Protein AF-A0A6C0HV35-F1 (afdb_monomer_lite)

Secondary structure (DSSP, 8-state):
----PPP---------------------------------HHHHHHHHHHHHHHHHHHHHHHHHHHHHHHHHHHHHHHHHHHHHHHHHHHHHHHHHHHHHHHHTTS----TTTTTSTTT-EEPPPHHHHHHHT--TT--EEHHHHHHHHHHHHHHTT-EEEEEETTEEEEEEE--HHHHHHTT--TT-EEEGGGHHHHHHHHHHHHHHH-

Radius of gyration: 45.24 Å; chains: 1; bounding box: 85×58×118 Å

pLDDT: mean 77.98, std 20.84, range [28.44, 97.81]

Sequence (210 aa):
MPKKQETEHISEDEIETVDVETSSEDDTNDNQDKKQKKHTAHDLYTELSQRFTQINEADTIFLEKEKEFDREQKEYKAVHKKNMRDIENLMKRFEKAFNHEVSKKKPRKTENAGKGGFNKQTDVPEVLRKYIGINADEKKSRPEVTKLLNAKFNEAGLMKTKTDNDKEIKVIILDKKTAKNLNRKEGDEIRNKDIQTFIAQFYRENTIKA

Foldseek 3Di:
DYDDDDDDDDDDDDDDDDDDDDDDDDDDDDDDDDDPDPDDPVNVVVVVVVVVVVVVVVVVVVVVVVVVVVVVVVVVVVVVVVVVVVVVVVVVVVVVVVCVVVVVVDDPPVVCVQVDDQNNFDQQFPLLCVQLVHDRPDTGGLVVSLVSVVVSLVVVVQWDWDDDPNDTWIKGFDDPVRCVSNVHDHRDIHTNVCSSVVRVVSVVVRVVVD

Organism: NCBI:txid1070528

Structure (mmCIF, N/CA/C/O backbone):
data_AF-A0A6C0HV35-F1
#
_entry.id   AF-A0A6C0HV35-F1
#
loop_
_atom_site.group_PDB
_atom_site.id
_atom_site.type_symbol
_atom_site.label_atom_id
_atom_site.label_alt_id
_atom_site.label_comp_id
_atom_site.label_asym_id
_atom_site.label_entity_id
_atom_site.label_seq_id
_atom_site.pdbx_PDB_ins_code
_atom_site.Cartn_x
_atom_site.Cartn_y
_atom_site.Cartn_z
_atom_site.occupancy
_atom_site.B_iso_or_equiv
_atom_site.auth_seq_id
_atom_site.auth_comp_id
_atom_site.auth_asym_id
_atom_site.auth_atom_id
_atom_site.pdbx_PDB_model_num
ATOM 1 N N . MET A 1 1 ? 7.208 -33.190 -30.773 1.00 28.44 1 MET A N 1
ATOM 2 C CA . MET A 1 1 ? 6.922 -33.442 -32.207 1.00 28.44 1 MET A CA 1
ATOM 3 C C . MET A 1 1 ? 5.486 -33.002 -32.494 1.00 28.44 1 MET A C 1
ATOM 5 O O . MET A 1 1 ? 4.674 -33.164 -31.598 1.00 28.44 1 MET A O 1
ATOM 9 N N . PRO A 1 2 ? 5.165 -32.416 -33.659 1.00 36.41 2 PRO A N 1
ATOM 10 C CA . PRO A 1 2 ? 5.470 -31.021 -33.999 1.00 36.41 2 PRO A CA 1
ATOM 11 C C . PRO A 1 2 ? 4.260 -30.220 -34.554 1.00 36.41 2 PRO A C 1
ATOM 13 O O . PRO A 1 2 ? 3.274 -30.795 -34.987 1.00 36.41 2 PRO A O 1
ATOM 16 N N . LYS A 1 3 ? 4.443 -28.888 -34.603 1.00 34.66 3 LYS A N 1
ATOM 17 C CA . LYS A 1 3 ? 3.946 -27.889 -35.581 1.00 34.66 3 LYS A CA 1
ATOM 18 C C . LYS A 1 3 ? 2.448 -27.837 -35.941 1.00 34.66 3 LYS A C 1
ATOM 20 O O . LYS A 1 3 ? 1.957 -28.678 -36.683 1.00 34.66 3 LYS A O 1
ATOM 25 N N . LYS A 1 4 ? 1.840 -26.675 -35.671 1.00 35.69 4 LYS A N 1
ATOM 26 C CA . LYS A 1 4 ? 1.345 -25.743 -36.709 1.00 35.69 4 LYS A CA 1
ATOM 27 C C . LYS A 1 4 ? 1.002 -24.394 -36.065 1.00 35.69 4 LYS A C 1
ATOM 29 O O . LYS A 1 4 ? 0.089 -24.314 -35.256 1.00 35.69 4 LYS A O 1
ATOM 34 N N . GLN A 1 5 ? 1.792 -23.373 -36.389 1.00 38.81 5 GLN A N 1
ATOM 35 C CA . GLN A 1 5 ? 1.398 -21.973 -36.260 1.00 38.81 5 GLN A CA 1
ATOM 36 C C . GLN A 1 5 ? 0.723 -21.584 -37.573 1.00 38.81 5 GLN A C 1
ATOM 38 O O . GLN A 1 5 ? 1.240 -21.900 -38.647 1.00 38.81 5 GLN A O 1
ATOM 43 N N . GLU A 1 6 ? -0.446 -20.967 -37.450 1.00 37.38 6 GLU A N 1
ATOM 44 C CA . GLU A 1 6 ? -1.186 -20.336 -38.533 1.00 37.38 6 GLU A CA 1
ATOM 45 C C . GLU A 1 6 ? -0.413 -19.123 -39.049 1.00 37.38 6 GLU A C 1
ATOM 47 O O . GLU A 1 6 ? -0.037 -18.219 -38.306 1.00 37.38 6 GLU A O 1
ATOM 52 N N . THR A 1 7 ? -0.156 -19.159 -40.347 1.00 35.53 7 THR A N 1
ATOM 53 C CA . THR A 1 7 ? 0.136 -18.018 -41.204 1.00 35.53 7 THR A CA 1
ATOM 54 C C . THR A 1 7 ? -1.175 -17.335 -41.571 1.00 35.53 7 THR A C 1
ATOM 56 O O . THR A 1 7 ? -2.015 -17.974 -42.202 1.00 35.53 7 THR A O 1
ATOM 59 N N . GLU A 1 8 ? -1.304 -16.043 -41.282 1.00 37.91 8 GLU A N 1
ATOM 60 C CA . GLU A 1 8 ? -2.199 -15.163 -42.031 1.00 37.91 8 GLU A CA 1
ATOM 61 C C . GLU A 1 8 ? -1.415 -13.971 -42.583 1.00 37.91 8 GLU A C 1
ATOM 63 O O . GLU A 1 8 ? -0.618 -13.332 -41.895 1.00 37.91 8 GLU A O 1
ATOM 68 N N . HIS A 1 9 ? -1.629 -13.768 -43.882 1.00 32.06 9 HIS A N 1
ATOM 69 C CA . HIS A 1 9 ? -1.186 -12.661 -44.711 1.00 32.06 9 HIS A CA 1
ATOM 70 C C . HIS A 1 9 ? -1.638 -11.316 -44.153 1.00 32.06 9 HIS A C 1
ATOM 72 O O . HIS A 1 9 ? -2.819 -11.146 -43.861 1.00 32.06 9 HIS A O 1
ATOM 78 N N . ILE A 1 10 ? -0.746 -10.326 -44.186 1.00 35.44 10 ILE A N 1
ATOM 79 C CA . ILE A 1 10 ? -1.148 -8.939 -44.416 1.00 35.44 10 ILE A CA 1
ATOM 80 C C . ILE A 1 10 ? -0.277 -8.390 -45.544 1.00 35.44 10 ILE A C 1
ATOM 82 O O . ILE A 1 10 ? 0.937 -8.584 -45.572 1.00 35.44 10 ILE A O 1
ATOM 86 N N . SER A 1 11 ? -0.998 -7.823 -46.498 1.00 34.16 11 SER A N 1
ATOM 87 C CA . SER A 1 11 ? -0.646 -7.349 -47.824 1.00 34.16 11 SER A CA 1
ATOM 88 C C . SER A 1 11 ? 0.314 -6.166 -47.829 1.00 34.16 11 SER A C 1
ATOM 90 O O . SER A 1 11 ? 0.269 -5.292 -46.965 1.00 34.16 11 SER A O 1
ATOM 92 N N . GLU A 1 12 ? 1.142 -6.166 -48.868 1.00 43.34 12 GLU A N 1
ATOM 93 C CA . GLU A 1 12 ? 1.839 -5.016 -49.428 1.00 43.34 12 GLU A CA 1
ATOM 94 C C . GLU A 1 12 ? 0.804 -3.980 -49.887 1.00 43.34 12 GLU A C 1
ATOM 96 O O . GLU A 1 12 ? -0.123 -4.349 -50.600 1.00 43.34 12 GLU A O 1
ATOM 101 N N . ASP A 1 13 ? 0.954 -2.722 -49.470 1.00 33.97 13 ASP A N 1
ATOM 102 C CA . ASP A 1 13 ? 0.606 -1.565 -50.296 1.00 33.97 13 ASP A CA 1
ATOM 103 C C . ASP A 1 13 ? 1.311 -0.296 -49.783 1.00 33.97 13 ASP A C 1
ATOM 105 O O . ASP A 1 13 ? 1.301 0.021 -48.594 1.00 33.97 13 ASP A O 1
ATOM 109 N N . GLU A 1 14 ? 1.946 0.367 -50.751 1.00 37.28 14 GLU A N 1
ATOM 110 C CA . GLU A 1 14 ? 2.204 1.803 -50.894 1.00 37.28 14 GLU A CA 1
ATOM 111 C C . GLU A 1 14 ? 2.873 2.582 -49.747 1.00 37.28 14 GLU A C 1
ATOM 113 O O . GLU A 1 14 ? 2.247 3.013 -48.782 1.00 37.28 14 GLU A O 1
ATOM 118 N N . ILE A 1 15 ? 4.152 2.929 -49.954 1.00 35.91 15 ILE A N 1
ATOM 119 C CA . ILE A 1 15 ? 4.708 4.178 -49.419 1.00 35.91 15 ILE A CA 1
ATOM 120 C C . ILE A 1 15 ? 5.151 5.051 -50.594 1.00 35.91 15 ILE A C 1
ATOM 122 O O . ILE A 1 15 ? 6.169 4.804 -51.241 1.00 35.91 15 ILE A O 1
ATOM 126 N N . GLU A 1 16 ? 4.314 6.060 -50.833 1.00 33.25 16 GLU A N 1
ATOM 127 C CA . GLU A 1 16 ? 4.558 7.341 -51.495 1.00 33.25 16 GLU A CA 1
ATOM 128 C C . GLU A 1 16 ? 6.022 7.808 -51.407 1.00 33.25 16 GLU A C 1
ATOM 130 O O . GLU A 1 16 ? 6.549 8.105 -50.331 1.00 33.25 16 GLU A O 1
ATOM 135 N N . THR A 1 17 ? 6.676 7.937 -52.560 1.00 33.72 17 THR A N 1
ATOM 136 C CA . THR A 1 17 ? 7.926 8.687 -52.691 1.00 33.72 17 THR A CA 1
ATOM 137 C C . THR A 1 17 ? 7.600 10.176 -52.700 1.00 33.72 17 THR A C 1
ATOM 139 O O . THR A 1 17 ? 7.057 10.686 -53.679 1.00 33.72 17 THR A O 1
ATOM 142 N N . VAL A 1 18 ? 7.918 10.868 -51.606 1.00 36.78 18 VAL A N 1
ATOM 143 C CA . VAL A 1 18 ? 7.801 12.326 -51.508 1.00 36.78 18 VAL A CA 1
ATOM 144 C C . VAL A 1 18 ? 9.029 12.970 -52.149 1.00 36.78 18 VAL A C 1
ATOM 146 O O . VAL A 1 18 ? 10.159 12.749 -51.711 1.00 36.78 18 VAL A O 1
ATOM 149 N N . ASP A 1 19 ? 8.766 13.759 -53.189 1.00 36.81 19 ASP A N 1
ATOM 150 C CA . ASP A 1 19 ? 9.683 14.675 -53.863 1.00 36.81 19 ASP A CA 1
ATOM 151 C C . ASP A 1 19 ? 10.366 15.619 -52.862 1.00 36.81 19 ASP A C 1
ATOM 153 O O . ASP A 1 19 ? 9.707 16.352 -52.121 1.00 36.81 19 ASP A O 1
ATOM 157 N N . VAL A 1 20 ? 11.698 15.648 -52.880 1.00 39.41 20 VAL A N 1
ATOM 158 C CA . VAL A 1 20 ? 12.470 16.793 -52.390 1.00 39.41 20 VAL A CA 1
ATOM 159 C C . VAL A 1 20 ? 13.368 17.235 -53.530 1.00 39.41 20 VAL A C 1
ATOM 161 O O . VAL A 1 20 ? 14.477 16.735 -53.723 1.00 39.41 20 VAL A O 1
ATOM 164 N N . GLU A 1 21 ? 12.843 18.192 -54.288 1.00 37.88 21 GLU A N 1
ATOM 165 C CA . GLU A 1 21 ? 13.595 19.037 -55.200 1.00 37.88 21 GLU A CA 1
ATOM 166 C C . GLU A 1 21 ? 14.810 19.621 -54.464 1.00 37.88 21 GLU A C 1
ATOM 168 O O . GLU A 1 21 ? 14.685 20.343 -53.474 1.00 37.88 21 GLU A O 1
ATOM 173 N N . THR A 1 22 ? 16.013 19.332 -54.953 1.00 33.28 22 THR A N 1
ATOM 174 C CA . THR A 1 22 ? 17.164 20.204 -54.715 1.00 33.28 22 THR A CA 1
ATOM 175 C C . THR A 1 22 ? 17.725 20.588 -56.069 1.00 33.28 22 THR A C 1
ATOM 177 O O . THR A 1 22 ? 18.323 19.784 -56.778 1.00 33.28 22 THR A O 1
ATOM 180 N N . SER A 1 23 ? 17.420 21.838 -56.404 1.00 32.66 23 SER A N 1
ATOM 181 C CA . SER A 1 23 ? 17.727 22.572 -57.621 1.00 32.66 23 SER A CA 1
ATOM 182 C C . SER A 1 23 ? 19.140 22.307 -58.144 1.00 32.66 23 SER A C 1
ATOM 184 O O . SER A 1 23 ? 20.133 22.643 -57.499 1.00 32.66 23 SER A O 1
ATOM 186 N N . SER A 1 24 ? 19.208 21.728 -59.338 1.00 40.62 24 SER A N 1
ATOM 187 C CA . SER A 1 24 ? 20.410 21.600 -60.150 1.00 40.62 24 SER A CA 1
ATOM 188 C C . SER A 1 24 ? 20.506 22.776 -61.120 1.00 40.62 24 SER A C 1
ATOM 190 O O . SER A 1 24 ? 19.817 22.777 -62.135 1.00 40.62 24 SER A O 1
ATOM 192 N N . GLU A 1 25 ? 21.385 23.730 -60.834 1.00 38.28 25 GLU A N 1
ATOM 193 C CA . GLU A 1 25 ? 21.985 24.613 -61.838 1.00 38.28 25 GLU A CA 1
ATOM 194 C C . GLU A 1 25 ? 23.434 24.882 -61.412 1.00 38.28 25 GLU A C 1
ATOM 196 O O . GLU A 1 25 ? 23.676 25.641 -60.480 1.00 38.28 25 GLU A O 1
ATOM 201 N N . ASP A 1 26 ? 24.394 24.207 -62.048 1.00 30.52 26 ASP A N 1
ATOM 202 C CA . ASP A 1 26 ? 25.395 24.939 -62.827 1.00 30.52 26 ASP A CA 1
ATOM 203 C C . ASP A 1 26 ? 26.048 23.999 -63.851 1.00 30.52 26 ASP A C 1
ATOM 205 O O . ASP A 1 26 ? 26.719 23.014 -63.521 1.00 30.52 26 ASP A O 1
ATOM 209 N N . ASP A 1 27 ? 25.787 24.308 -65.115 1.00 41.22 27 ASP A N 1
ATOM 210 C CA . ASP A 1 27 ? 26.404 23.722 -66.291 1.00 41.22 27 ASP A CA 1
ATOM 211 C C . ASP A 1 27 ? 27.862 24.182 -66.373 1.00 41.22 27 ASP A C 1
ATOM 213 O O . ASP A 1 27 ? 28.142 25.351 -66.614 1.00 41.22 27 ASP A O 1
ATOM 217 N N . THR A 1 28 ? 28.813 23.252 -66.321 1.00 34.72 28 THR A N 1
ATOM 218 C CA . THR A 1 28 ? 30.014 23.371 -67.161 1.00 34.72 28 THR A CA 1
ATOM 219 C C . THR A 1 28 ? 30.400 22.011 -67.723 1.00 34.72 28 THR A C 1
ATOM 221 O O . THR A 1 28 ? 31.125 21.207 -67.144 1.00 34.72 28 THR A O 1
ATOM 224 N N . ASN A 1 29 ? 29.859 21.791 -68.914 1.00 41.59 29 ASN A N 1
ATOM 225 C CA . ASN A 1 29 ? 30.367 20.953 -69.984 1.00 41.59 29 ASN A CA 1
ATOM 226 C C . ASN A 1 29 ? 31.906 21.016 -70.090 1.00 41.59 29 ASN A C 1
ATOM 228 O O . ASN A 1 29 ? 32.453 22.059 -70.446 1.00 41.59 29 ASN A O 1
ATOM 232 N N . ASP A 1 30 ? 32.590 19.893 -69.864 1.00 33.69 30 ASP A N 1
ATOM 233 C CA . ASP A 1 30 ? 33.867 19.642 -70.531 1.00 33.69 30 ASP A CA 1
ATOM 234 C C . ASP A 1 30 ? 33.954 18.176 -70.968 1.00 33.69 30 ASP A C 1
ATOM 236 O O . ASP A 1 30 ? 34.118 17.231 -70.188 1.00 33.69 30 ASP A O 1
ATOM 240 N N . ASN A 1 31 ? 33.754 18.007 -72.267 1.00 45.25 31 ASN A N 1
ATOM 241 C CA . ASN A 1 31 ? 33.801 16.761 -72.998 1.00 45.25 31 ASN A CA 1
ATOM 242 C C . ASN A 1 31 ? 35.264 16.298 -73.104 1.00 45.25 31 ASN A C 1
ATOM 244 O O . ASN A 1 31 ? 36.046 16.858 -73.871 1.00 45.25 31 ASN A O 1
ATOM 248 N N . GLN A 1 32 ? 35.643 15.258 -72.357 1.00 39.69 32 GLN A N 1
ATOM 249 C CA . GLN A 1 32 ? 36.883 14.524 -72.608 1.00 39.69 32 GLN A CA 1
ATOM 250 C C . GLN A 1 32 ? 36.621 13.024 -72.715 1.00 39.69 32 GLN A C 1
ATOM 252 O O . GLN A 1 32 ? 36.382 12.338 -71.720 1.00 39.69 32 GLN A O 1
ATOM 257 N N . ASP A 1 33 ? 36.772 12.519 -73.940 1.00 50.47 33 ASP A N 1
ATOM 258 C CA . ASP A 1 33 ? 37.066 11.125 -74.268 1.00 50.47 33 ASP A CA 1
ATOM 259 C C . ASP A 1 33 ? 38.193 10.576 -73.370 1.00 50.47 33 ASP A C 1
ATOM 261 O O . ASP A 1 33 ? 39.389 10.722 -73.648 1.00 50.47 33 ASP A O 1
ATOM 265 N N . LYS A 1 34 ? 37.838 9.904 -72.270 1.00 52.09 34 LYS A N 1
ATOM 266 C CA . LYS A 1 34 ? 38.802 9.179 -71.435 1.00 52.09 34 LYS A CA 1
ATOM 267 C C . LYS A 1 34 ? 38.929 7.744 -71.933 1.00 52.09 34 LYS A C 1
ATOM 269 O O . LYS A 1 34 ? 38.204 6.848 -71.506 1.00 52.09 34 LYS A O 1
ATOM 274 N N . LYS A 1 35 ? 39.933 7.503 -72.786 1.00 53.06 35 LYS A N 1
ATOM 275 C CA . LYS A 1 35 ? 40.551 6.173 -72.930 1.00 53.06 35 LYS A CA 1
ATOM 276 C C . LYS A 1 35 ? 40.835 5.624 -71.528 1.00 53.06 35 LYS A C 1
ATOM 278 O O . LYS A 1 35 ? 41.625 6.217 -70.793 1.00 53.06 35 LYS A O 1
ATOM 283 N N . GLN A 1 36 ? 40.207 4.505 -71.166 1.00 61.44 36 GLN A N 1
ATOM 284 C CA . GLN A 1 36 ? 40.470 3.808 -69.907 1.00 61.44 36 GLN A CA 1
ATOM 285 C C . GLN A 1 36 ? 41.975 3.522 -69.799 1.00 61.44 36 GLN A C 1
ATOM 287 O O . GLN A 1 36 ? 42.532 2.737 -70.573 1.00 61.44 36 GLN A O 1
ATOM 292 N N . LYS A 1 37 ? 42.659 4.195 -68.865 1.00 65.06 37 LYS A N 1
ATOM 293 C CA . LYS A 1 37 ? 44.038 3.856 -68.509 1.00 65.06 37 LYS A CA 1
ATOM 294 C C . LYS A 1 37 ? 44.017 2.428 -67.968 1.00 65.06 37 LYS A C 1
ATOM 296 O O . LYS A 1 37 ? 43.263 2.131 -67.047 1.00 65.06 37 LYS A O 1
ATOM 301 N N . LYS A 1 38 ? 44.827 1.536 -68.546 1.00 67.38 38 LYS A N 1
ATOM 302 C CA . LYS A 1 38 ? 45.045 0.204 -67.971 1.00 67.38 38 LYS A CA 1
ATOM 303 C C . LYS A 1 38 ? 45.715 0.406 -66.614 1.00 67.38 38 LYS A C 1
ATOM 305 O O . LYS A 1 38 ? 46.883 0.778 -66.574 1.00 67.38 38 LYS A O 1
ATOM 310 N N . HIS A 1 39 ? 44.961 0.226 -65.535 1.00 71.38 39 HIS A N 1
ATOM 311 C CA . HIS A 1 39 ? 45.510 0.269 -64.187 1.00 71.38 39 HIS A CA 1
ATOM 312 C C . HIS A 1 39 ? 46.510 -0.867 -64.007 1.00 71.38 39 HIS A C 1
ATOM 314 O O . HIS A 1 39 ? 46.288 -1.996 -64.456 1.00 71.38 39 HIS A O 1
ATOM 320 N N . THR A 1 40 ? 47.622 -0.561 -63.352 1.00 87.62 40 THR A N 1
ATOM 321 C CA . THR A 1 40 ? 48.598 -1.574 -62.966 1.00 87.62 40 THR A CA 1
ATOM 322 C C . THR A 1 40 ? 48.026 -2.373 -61.796 1.00 87.62 40 THR A C 1
ATOM 324 O O . THR A 1 40 ? 47.248 -1.848 -61.001 1.00 87.62 40 THR A O 1
ATOM 327 N N . ALA A 1 41 ? 48.434 -3.634 -61.630 1.00 86.50 41 ALA A N 1
ATOM 328 C CA . ALA A 1 41 ? 47.980 -4.459 -60.503 1.00 86.50 41 ALA A CA 1
ATOM 329 C C . ALA A 1 41 ? 48.234 -3.793 -59.131 1.00 86.50 41 ALA A C 1
ATOM 331 O O . ALA A 1 41 ? 47.447 -3.958 -58.204 1.00 86.50 41 ALA A O 1
ATOM 332 N N . HIS A 1 42 ? 49.303 -2.998 -59.020 1.00 89.94 42 HIS A N 1
ATOM 333 C CA . HIS A 1 42 ? 49.632 -2.235 -57.816 1.00 89.94 42 HIS A CA 1
ATOM 334 C C . HIS A 1 42 ? 48.641 -1.094 -57.522 1.00 89.94 42 HIS A C 1
ATOM 336 O O . HIS A 1 42 ? 48.291 -0.876 -56.362 1.00 89.94 42 HIS A O 1
ATOM 342 N N . ASP A 1 43 ? 48.147 -0.410 -58.559 1.00 89.44 43 ASP A N 1
ATOM 343 C CA . ASP A 1 43 ? 47.167 0.674 -58.416 1.00 89.44 43 ASP A CA 1
ATOM 344 C C . ASP A 1 43 ? 45.836 0.110 -57.905 1.00 89.44 43 ASP A C 1
ATOM 346 O O . ASP A 1 43 ? 45.271 0.619 -56.940 1.00 89.44 43 ASP A O 1
ATOM 350 N N . LEU A 1 44 ? 45.397 -1.015 -58.487 1.00 90.12 44 LEU A N 1
ATOM 351 C CA . LEU A 1 44 ? 44.186 -1.724 -58.062 1.00 90.12 44 LEU A CA 1
ATOM 352 C C . LEU A 1 44 ? 44.303 -2.257 -56.630 1.00 90.12 44 LEU A C 1
ATOM 354 O O . LEU A 1 44 ? 43.346 -2.174 -55.866 1.00 90.12 44 LEU A O 1
ATOM 358 N N . TYR A 1 45 ? 45.469 -2.784 -56.243 1.00 93.12 45 TYR A N 1
ATOM 359 C CA . TYR A 1 45 ? 45.706 -3.240 -54.871 1.00 93.12 45 TYR A CA 1
ATOM 360 C C . TYR A 1 45 ? 45.661 -2.086 -53.862 1.00 93.12 45 TYR A C 1
ATOM 362 O O . TYR A 1 45 ? 45.094 -2.231 -52.780 1.00 93.12 45 TYR A O 1
ATOM 370 N N . THR A 1 46 ? 46.230 -0.933 -54.215 1.00 93.00 46 THR A N 1
ATOM 371 C CA . THR A 1 46 ? 46.223 0.256 -53.352 1.00 93.00 46 THR A CA 1
ATOM 372 C C . THR A 1 46 ? 44.807 0.788 -53.165 1.00 93.00 46 THR A C 1
ATOM 374 O O . THR A 1 46 ? 44.401 1.047 -52.033 1.00 93.00 46 THR A O 1
ATOM 377 N N . GLU A 1 47 ? 44.031 0.882 -54.247 1.00 93.50 47 GLU A N 1
ATOM 378 C CA . GLU A 1 47 ? 42.625 1.280 -54.180 1.00 93.50 47 GLU A CA 1
ATOM 379 C C . GLU A 1 47 ? 41.802 0.283 -53.354 1.00 93.50 47 GLU A C 1
ATOM 381 O O . GLU A 1 47 ? 41.060 0.684 -52.462 1.00 93.50 47 GLU A O 1
ATOM 386 N N . LEU A 1 48 ? 41.985 -1.022 -53.573 1.00 93.31 48 LEU A N 1
ATOM 387 C CA . LEU A 1 48 ? 41.311 -2.070 -52.806 1.00 93.31 48 LEU A CA 1
ATOM 388 C C . LEU A 1 48 ? 41.636 -1.973 -51.309 1.00 93.31 48 LEU A C 1
ATOM 390 O O . LEU A 1 48 ? 40.725 -2.016 -50.487 1.00 93.31 48 LEU A O 1
ATOM 394 N N . SER A 1 49 ? 42.905 -1.769 -50.951 1.00 94.38 49 SER A N 1
ATOM 395 C CA . SER A 1 49 ? 43.330 -1.568 -49.561 1.00 94.38 49 SER A CA 1
ATOM 396 C C . SER A 1 49 ? 42.674 -0.331 -48.931 1.00 94.38 49 SER A C 1
ATOM 398 O O . SER A 1 49 ? 42.144 -0.413 -47.825 1.00 94.38 49 SER A O 1
ATOM 400 N N . GLN A 1 50 ? 42.615 0.791 -49.659 1.00 95.88 50 GLN A N 1
ATOM 401 C CA . GLN A 1 50 ? 41.931 2.009 -49.204 1.00 95.88 50 GLN A CA 1
ATOM 402 C C . GLN A 1 50 ? 40.420 1.810 -49.031 1.00 95.88 50 GLN A C 1
ATOM 404 O O . GLN A 1 50 ? 39.824 2.331 -48.089 1.00 95.88 50 GLN A O 1
ATOM 409 N N . ARG A 1 51 ? 39.773 1.046 -49.919 1.00 93.50 51 ARG A N 1
ATOM 410 C CA . ARG A 1 51 ? 38.354 0.701 -49.760 1.00 93.50 51 ARG A CA 1
ATOM 411 C C . ARG A 1 51 ? 38.130 -0.181 -48.537 1.00 93.50 51 ARG A C 1
ATOM 413 O O . ARG A 1 51 ? 37.184 0.062 -47.798 1.00 93.50 51 ARG A O 1
ATOM 420 N N . PHE A 1 52 ? 39.018 -1.139 -48.274 1.00 95.00 52 PHE A N 1
ATOM 421 C CA . PHE A 1 52 ? 38.958 -1.950 -47.058 1.00 95.00 52 PHE A CA 1
ATOM 422 C C . PHE A 1 52 ? 39.100 -1.109 -45.786 1.00 95.00 52 PHE A C 1
ATOM 424 O O . PHE A 1 52 ? 38.352 -1.330 -44.837 1.00 95.00 52 PHE A O 1
ATOM 431 N N . THR A 1 53 ? 40.006 -0.126 -45.753 1.00 95.50 53 THR A N 1
ATOM 432 C CA . THR A 1 53 ? 40.126 0.766 -44.587 1.00 95.50 53 THR A CA 1
ATOM 433 C C . THR A 1 53 ? 38.881 1.628 -44.406 1.00 95.50 53 THR A C 1
ATOM 435 O O . THR A 1 53 ? 38.379 1.716 -43.292 1.00 95.50 53 THR A O 1
ATOM 438 N N . GLN A 1 54 ? 38.323 2.178 -45.490 1.00 95.62 54 GLN A N 1
ATOM 439 C CA . GLN A 1 54 ? 37.086 2.969 -45.438 1.00 95.62 54 GLN A CA 1
ATOM 440 C C . GLN A 1 54 ? 35.887 2.157 -44.934 1.00 95.62 54 GLN A C 1
ATOM 442 O O . GLN A 1 54 ? 35.102 2.667 -44.142 1.00 95.62 54 GLN A O 1
ATOM 447 N N . ILE A 1 55 ? 35.750 0.899 -45.370 1.00 96.12 55 ILE A N 1
ATOM 448 C CA . ILE A 1 55 ? 34.688 0.001 -44.890 1.00 96.12 55 ILE A CA 1
ATOM 449 C C . ILE A 1 55 ? 34.854 -0.254 -43.393 1.00 96.12 55 ILE A C 1
ATOM 451 O O . ILE A 1 55 ? 33.906 -0.073 -42.640 1.00 96.12 55 ILE A O 1
ATOM 455 N N . ASN A 1 56 ? 36.066 -0.592 -42.948 1.00 95.50 56 ASN A N 1
ATOM 456 C CA . ASN A 1 56 ? 36.319 -0.841 -41.530 1.00 95.50 56 ASN A CA 1
ATOM 457 C C . ASN A 1 56 ? 36.034 0.401 -40.669 1.00 95.50 56 ASN A C 1
ATOM 459 O O . ASN A 1 56 ? 35.443 0.285 -39.599 1.00 95.50 56 ASN A O 1
ATOM 463 N N . GLU A 1 57 ? 36.424 1.592 -41.129 1.00 96.38 57 GLU A N 1
ATOM 464 C CA . GLU A 1 57 ? 36.114 2.851 -40.445 1.00 96.38 57 GLU A CA 1
ATOM 465 C C . GLU A 1 57 ? 34.599 3.096 -40.390 1.00 96.38 57 GLU A C 1
ATOM 467 O O . GLU A 1 57 ? 34.060 3.380 -39.319 1.00 96.38 57 GLU A O 1
ATOM 472 N N . ALA A 1 58 ? 33.885 2.911 -41.503 1.00 95.44 58 ALA A N 1
ATOM 473 C CA . ALA A 1 58 ? 32.432 3.055 -41.547 1.00 95.44 58 ALA A CA 1
ATOM 474 C C . ALA A 1 58 ? 31.722 2.071 -40.600 1.00 95.44 58 ALA A C 1
ATOM 476 O O . ALA A 1 58 ? 30.833 2.484 -39.854 1.00 95.44 58 ALA A O 1
ATOM 477 N N . ASP A 1 59 ? 32.158 0.810 -40.564 1.00 95.69 59 ASP A N 1
ATOM 478 C CA . ASP A 1 59 ? 31.620 -0.218 -39.670 1.00 95.69 59 ASP A CA 1
ATOM 479 C C . ASP A 1 59 ? 31.858 0.137 -38.196 1.00 95.69 59 ASP A C 1
ATOM 481 O O . ASP A 1 59 ? 30.966 -0.028 -37.359 1.00 95.69 59 ASP A O 1
ATOM 485 N N . THR A 1 60 ? 33.037 0.674 -37.859 1.00 96.25 60 THR A N 1
ATOM 486 C CA . THR A 1 60 ? 33.324 1.117 -36.484 1.00 96.25 60 THR A CA 1
ATOM 487 C C . THR A 1 60 ? 32.428 2.274 -36.051 1.00 96.25 60 THR A C 1
ATOM 489 O O . THR A 1 60 ? 31.865 2.227 -34.956 1.00 96.25 60 THR A O 1
ATOM 492 N N . ILE A 1 61 ? 32.225 3.265 -36.923 1.00 96.56 61 ILE A N 1
ATOM 493 C CA . ILE A 1 61 ? 31.349 4.412 -36.655 1.00 96.56 61 ILE A CA 1
ATOM 494 C C . ILE A 1 61 ? 29.897 3.952 -36.518 1.00 96.56 61 ILE A C 1
ATOM 496 O O . ILE A 1 61 ? 29.190 4.387 -35.607 1.00 96.56 61 ILE A O 1
ATOM 500 N N . PHE A 1 62 ? 29.448 3.056 -37.399 1.00 96.38 62 PHE A N 1
ATOM 501 C CA . PHE A 1 62 ? 28.105 2.494 -37.344 1.00 96.38 62 PHE A CA 1
ATOM 502 C C . PHE A 1 62 ? 27.859 1.771 -36.017 1.00 96.38 62 PHE A C 1
ATOM 504 O O . PHE A 1 62 ? 26.860 2.034 -35.349 1.00 96.38 62 PHE A O 1
ATOM 511 N N . LEU A 1 63 ? 28.799 0.926 -35.585 1.00 96.31 63 LEU A N 1
ATOM 512 C CA . LEU A 1 63 ? 28.683 0.185 -34.331 1.00 96.31 63 LEU A CA 1
ATOM 513 C C . LEU A 1 63 ? 28.670 1.106 -33.100 1.00 96.31 63 LEU A C 1
ATOM 515 O O . LEU A 1 63 ? 27.989 0.822 -32.111 1.00 96.31 63 LEU A O 1
ATOM 519 N N . GLU A 1 64 ? 29.424 2.205 -33.124 1.00 96.56 64 GLU A N 1
ATOM 520 C CA . GLU A 1 64 ? 29.362 3.224 -32.071 1.00 96.56 64 GLU A CA 1
ATOM 521 C C . GLU A 1 64 ? 28.001 3.923 -32.046 1.00 96.56 64 GLU A C 1
ATOM 523 O O . GLU A 1 64 ? 27.388 4.026 -30.981 1.00 96.56 64 GLU A O 1
ATOM 528 N N . LYS A 1 65 ? 27.482 4.320 -33.211 1.00 96.00 65 LYS A N 1
ATOM 529 C CA . LYS A 1 65 ? 26.163 4.952 -33.335 1.00 96.00 65 LYS A CA 1
ATOM 530 C C . LYS A 1 65 ? 25.026 4.033 -32.907 1.00 96.00 65 LYS A C 1
ATOM 532 O O . LYS A 1 65 ? 24.099 4.491 -32.244 1.00 96.00 65 LYS A O 1
ATOM 537 N N . GLU A 1 66 ? 25.111 2.745 -33.216 1.00 96.56 66 GLU A N 1
ATOM 538 C CA . GLU A 1 66 ? 24.142 1.744 -32.768 1.00 96.56 66 GLU A CA 1
ATOM 539 C C . GLU A 1 66 ? 24.118 1.645 -31.233 1.00 96.56 66 GLU A C 1
ATOM 541 O O . GLU A 1 66 ? 23.051 1.674 -30.617 1.00 96.56 66 GLU A O 1
ATOM 546 N N . LYS A 1 67 ? 25.292 1.631 -30.587 1.00 96.56 67 LYS A N 1
ATOM 547 C CA . LYS A 1 67 ? 25.395 1.632 -29.118 1.00 96.56 67 LYS A CA 1
ATOM 548 C C . LYS A 1 67 ? 24.858 2.918 -28.490 1.00 96.56 67 LYS A C 1
ATOM 550 O O . LYS A 1 67 ? 24.217 2.852 -27.437 1.00 96.56 67 LYS A O 1
ATOM 555 N N . GLU A 1 68 ? 25.136 4.074 -29.093 1.00 96.62 68 GLU A N 1
ATOM 556 C CA . GLU A 1 68 ? 24.590 5.364 -28.653 1.00 96.62 68 GLU A CA 1
ATOM 557 C C . GLU A 1 68 ? 23.063 5.371 -28.751 1.00 96.62 68 GLU A C 1
ATOM 559 O O . GLU A 1 68 ? 22.389 5.678 -27.767 1.00 96.62 68 GLU A O 1
ATOM 564 N N . PHE A 1 69 ? 22.516 4.935 -29.885 1.00 96.88 69 PHE A N 1
ATOM 565 C CA . PHE A 1 69 ? 21.077 4.845 -30.104 1.00 96.88 69 PHE A CA 1
ATOM 566 C C . PHE A 1 69 ? 20.396 3.918 -29.089 1.00 96.88 69 PHE A C 1
ATOM 568 O O . PHE A 1 69 ? 19.385 4.278 -28.482 1.00 96.88 69 PHE A O 1
ATOM 575 N N . ASP A 1 70 ? 20.977 2.747 -28.826 1.00 96.81 70 ASP A N 1
ATOM 576 C CA . ASP A 1 70 ? 20.477 1.812 -27.816 1.00 96.81 70 ASP A CA 1
ATOM 577 C C . ASP A 1 70 ? 20.458 2.418 -26.409 1.00 96.81 70 ASP A C 1
ATOM 579 O O . ASP A 1 70 ? 19.551 2.157 -25.605 1.00 96.81 70 ASP A O 1
ATOM 583 N N . ARG A 1 71 ? 21.473 3.223 -26.085 1.00 96.75 71 ARG A N 1
ATOM 584 C CA . ARG A 1 71 ? 21.551 3.934 -24.812 1.00 96.75 71 ARG A CA 1
ATOM 585 C C . ARG A 1 71 ? 20.472 5.011 -24.725 1.00 96.75 71 ARG A C 1
ATOM 587 O O . ARG A 1 71 ? 19.729 5.023 -23.743 1.00 96.75 71 ARG A O 1
ATOM 594 N N . GLU A 1 72 ? 20.340 5.853 -25.743 1.00 96.81 72 GLU A N 1
ATOM 595 C CA . GLU A 1 72 ? 19.311 6.897 -25.806 1.00 96.81 72 GLU A CA 1
ATOM 596 C C . GLU A 1 72 ? 17.901 6.304 -25.730 1.00 96.81 72 GLU A C 1
ATOM 598 O O . GLU A 1 72 ? 17.052 6.795 -24.985 1.00 96.81 72 GLU A O 1
ATOM 603 N N . GLN A 1 73 ? 17.656 5.181 -26.407 1.00 96.75 73 GLN A N 1
ATOM 604 C CA . GLN A 1 73 ? 16.371 4.492 -26.360 1.00 96.75 73 GLN A CA 1
ATOM 605 C C . GLN A 1 73 ? 16.036 4.005 -24.939 1.00 96.75 73 GLN A C 1
ATOM 607 O O . GLN A 1 73 ? 14.889 4.110 -24.485 1.00 96.75 73 GLN A O 1
ATOM 612 N N . LYS A 1 74 ? 17.026 3.474 -24.210 1.00 97.38 74 LYS A N 1
ATOM 613 C CA . LYS A 1 74 ? 16.858 3.057 -22.807 1.00 97.38 74 LYS A CA 1
ATOM 614 C C . LYS A 1 74 ? 16.598 4.255 -21.897 1.00 97.38 74 LYS A C 1
ATOM 616 O O . LYS A 1 74 ? 15.694 4.183 -21.059 1.00 97.38 74 LYS A O 1
ATOM 621 N N . GLU A 1 75 ? 17.346 5.342 -22.068 1.00 97.19 75 GLU A N 1
ATOM 622 C CA . GLU A 1 75 ? 17.173 6.581 -21.304 1.00 97.19 75 GLU A CA 1
ATOM 623 C C . GLU A 1 75 ? 15.781 7.188 -21.544 1.00 97.19 75 GLU A C 1
ATOM 625 O O . GLU A 1 75 ? 15.050 7.449 -20.583 1.00 97.19 75 GLU A O 1
ATOM 630 N N . TYR A 1 76 ? 15.346 7.287 -22.804 1.00 97.38 76 TYR A N 1
ATOM 631 C CA . TYR A 1 76 ? 14.004 7.735 -23.177 1.00 97.38 76 TYR A CA 1
ATOM 632 C C . TYR A 1 76 ? 12.915 6.891 -22.507 1.00 97.38 76 TYR A C 1
ATOM 634 O O . TYR A 1 76 ? 12.030 7.430 -21.838 1.00 97.38 76 TYR A O 1
ATOM 642 N N . LYS A 1 77 ? 12.992 5.556 -22.614 1.00 97.31 77 LYS A N 1
ATOM 643 C CA . LYS A 1 77 ? 12.015 4.645 -21.992 1.00 97.31 77 LYS A CA 1
ATOM 644 C C . LYS A 1 77 ? 11.967 4.814 -20.472 1.00 97.31 77 LYS A C 1
ATOM 646 O O . LYS A 1 77 ? 10.883 4.779 -19.882 1.00 97.31 77 LYS A O 1
ATOM 651 N N . ALA A 1 78 ? 13.117 5.012 -19.827 1.00 97.25 78 ALA A N 1
ATOM 652 C CA . ALA A 1 78 ? 13.196 5.229 -18.386 1.00 97.25 78 ALA A CA 1
ATOM 653 C C . ALA A 1 78 ? 12.537 6.554 -17.968 1.00 97.25 78 ALA A C 1
ATOM 655 O O . ALA A 1 78 ? 11.720 6.562 -17.038 1.00 97.25 78 ALA A O 1
ATOM 656 N N . VAL A 1 79 ? 12.840 7.647 -18.675 1.00 97.69 79 VAL A N 1
ATOM 657 C CA . VAL A 1 79 ? 12.253 8.973 -18.432 1.00 97.69 79 VAL A CA 1
ATOM 658 C C . VAL A 1 79 ? 10.750 8.955 -18.697 1.00 97.69 79 VAL A C 1
ATOM 660 O O . VAL A 1 79 ? 9.977 9.359 -17.830 1.00 97.69 79 VAL A O 1
ATOM 663 N N . HIS A 1 80 ? 10.312 8.400 -19.827 1.00 97.19 80 HIS A N 1
ATOM 664 C CA . HIS A 1 80 ? 8.897 8.275 -20.173 1.00 97.19 80 HIS A CA 1
ATOM 665 C C . HIS A 1 80 ? 8.120 7.504 -19.095 1.00 97.19 80 HIS A C 1
ATOM 667 O O . HIS A 1 80 ? 7.106 7.977 -18.580 1.00 97.19 80 HIS A O 1
ATOM 673 N N . LYS A 1 81 ? 8.636 6.343 -18.663 1.00 97.50 81 LYS A N 1
ATOM 674 C CA . LYS A 1 81 ? 8.020 5.539 -17.595 1.00 97.50 81 LYS A CA 1
ATOM 675 C C . LYS A 1 81 ? 7.992 6.264 -16.247 1.00 97.50 81 LYS A C 1
ATOM 677 O O . LYS A 1 81 ? 7.093 6.027 -15.438 1.00 97.50 81 LYS A O 1
ATOM 682 N N . LYS A 1 82 ? 9.000 7.081 -15.936 1.00 97.81 82 LYS A N 1
ATOM 683 C CA . LYS A 1 82 ? 9.013 7.902 -14.718 1.00 97.81 82 LYS A CA 1
ATOM 684 C C . LYS A 1 82 ? 7.933 8.985 -14.795 1.00 97.81 82 LYS A C 1
ATOM 686 O O . LYS A 1 82 ? 7.081 9.025 -13.915 1.00 97.81 82 LYS A O 1
ATOM 691 N N . ASN A 1 83 ? 7.910 9.756 -15.878 1.00 97.44 83 ASN A N 1
ATOM 692 C CA . ASN A 1 83 ? 6.956 10.847 -16.072 1.00 97.44 83 ASN A CA 1
ATOM 693 C C . ASN A 1 83 ? 5.505 10.351 -16.063 1.00 97.44 83 ASN A C 1
ATOM 695 O O . ASN A 1 83 ? 4.665 10.960 -15.411 1.00 97.44 83 ASN A O 1
ATOM 699 N N . MET A 1 84 ? 5.213 9.210 -16.696 1.00 97.44 84 MET A N 1
ATOM 700 C CA . MET A 1 84 ? 3.868 8.619 -16.659 1.00 97.44 84 MET A CA 1
ATOM 701 C C . MET A 1 84 ? 3.424 8.257 -15.236 1.00 97.44 84 MET A C 1
ATOM 703 O O . MET A 1 84 ? 2.310 8.587 -14.833 1.00 97.44 84 MET A O 1
ATOM 707 N N . ARG A 1 85 ? 4.310 7.661 -14.424 1.00 97.06 85 ARG A N 1
ATOM 708 C CA . ARG A 1 85 ? 4.013 7.380 -13.007 1.00 97.06 85 ARG A CA 1
ATOM 709 C C . ARG A 1 85 ? 3.781 8.659 -12.205 1.00 97.06 85 ARG A C 1
ATOM 711 O O . ARG A 1 85 ? 2.907 8.690 -11.339 1.00 97.06 85 ARG A O 1
ATOM 718 N N . ASP A 1 86 ? 4.558 9.702 -12.474 1.00 97.19 86 ASP A N 1
ATOM 719 C CA . ASP A 1 86 ? 4.415 10.988 -11.795 1.00 97.19 86 ASP A CA 1
ATOM 720 C C . ASP A 1 86 ? 3.085 11.665 -12.163 1.00 97.19 86 ASP A C 1
ATOM 722 O O . ASP A 1 86 ? 2.387 12.143 -11.268 1.00 97.19 86 ASP A O 1
ATOM 726 N N . ILE A 1 87 ? 2.670 11.604 -13.433 1.00 97.44 87 ILE A N 1
ATOM 727 C CA . ILE A 1 87 ? 1.356 12.074 -13.900 1.00 97.44 87 ILE A CA 1
ATOM 728 C C . ILE A 1 87 ? 0.223 11.311 -13.205 1.00 97.44 87 ILE A C 1
ATOM 730 O O . ILE A 1 87 ? -0.677 11.937 -12.648 1.00 97.44 87 ILE A O 1
ATOM 734 N N . GLU A 1 88 ? 0.269 9.977 -13.158 1.00 96.69 88 GLU A N 1
ATOM 735 C CA . GLU A 1 88 ? -0.748 9.176 -12.460 1.00 96.69 88 GLU A CA 1
ATOM 736 C C . GLU A 1 88 ? -0.845 9.533 -10.970 1.00 96.69 88 GLU A C 1
ATOM 738 O O . GLU A 1 88 ? -1.934 9.619 -10.394 1.00 96.69 88 GLU A O 1
ATOM 743 N N . ASN A 1 89 ? 0.300 9.750 -10.321 1.00 96.94 89 ASN A N 1
ATOM 744 C CA . ASN A 1 89 ? 0.350 10.151 -8.920 1.00 96.94 89 ASN A CA 1
ATOM 745 C C . ASN A 1 89 ? -0.213 11.559 -8.709 1.00 96.94 89 ASN A C 1
ATOM 747 O O . ASN A 1 89 ? -0.934 11.785 -7.731 1.00 96.94 89 ASN A O 1
ATOM 751 N N . LEU A 1 90 ? 0.095 12.496 -9.607 1.00 96.88 90 LEU A N 1
ATOM 752 C CA . LEU A 1 90 ? -0.461 13.845 -9.593 1.00 96.88 90 LEU A CA 1
ATOM 753 C C . LEU A 1 90 ? -1.972 13.820 -9.809 1.00 96.88 90 LEU A C 1
ATOM 755 O O . LEU A 1 90 ? -2.679 14.449 -9.030 1.00 96.88 90 LEU A O 1
ATOM 759 N N . MET A 1 91 ? -2.477 13.025 -10.754 1.00 96.50 91 MET A N 1
ATOM 760 C CA . MET A 1 91 ? -3.914 12.841 -10.988 1.00 96.50 91 MET A CA 1
ATOM 761 C C . MET A 1 91 ? -4.631 12.322 -9.739 1.00 96.50 91 MET A C 1
ATOM 763 O O . MET A 1 91 ? -5.599 12.927 -9.284 1.00 96.50 91 MET A O 1
ATOM 767 N N . LYS A 1 92 ? -4.100 11.280 -9.086 1.00 95.88 92 LYS A N 1
ATOM 768 C CA . LYS A 1 92 ? -4.671 10.755 -7.828 1.00 95.88 92 LYS A CA 1
ATOM 769 C C . LYS A 1 92 ? -4.686 11.795 -6.707 1.00 95.88 92 LYS A C 1
ATOM 771 O O . LYS A 1 92 ? -5.593 11.806 -5.873 1.00 95.88 92 LYS A O 1
ATOM 776 N N . ARG A 1 93 ? -3.653 12.639 -6.622 1.00 95.31 93 ARG A N 1
ATOM 777 C CA . ARG A 1 93 ? -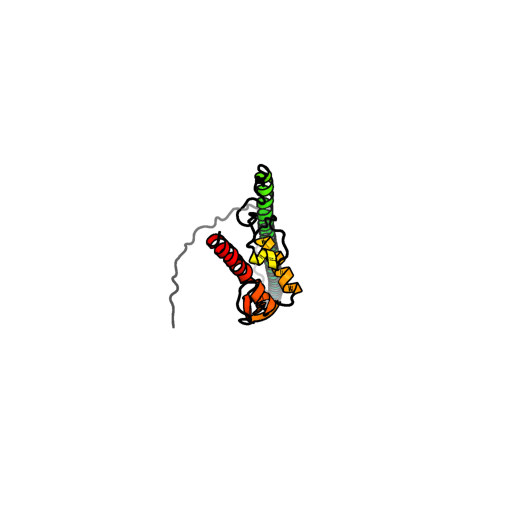3.585 13.725 -5.629 1.00 95.31 93 ARG A CA 1
ATOM 778 C C . ARG A 1 93 ? -4.561 14.845 -5.971 1.00 95.31 93 ARG A C 1
ATOM 780 O O . ARG A 1 93 ? -5.238 15.328 -5.068 1.00 95.31 93 ARG A O 1
ATOM 787 N N . PHE A 1 94 ? -4.658 15.202 -7.246 1.00 95.19 94 PHE A N 1
ATOM 788 C CA . PHE A 1 94 ? -5.586 16.195 -7.762 1.00 95.19 94 PHE A CA 1
ATOM 789 C C . PHE A 1 94 ? -7.031 15.788 -7.486 1.00 95.19 94 PHE A C 1
ATOM 791 O O . PHE A 1 94 ? -7.750 16.550 -6.857 1.00 95.19 94 PHE A O 1
ATOM 798 N N . GLU A 1 95 ? -7.435 14.563 -7.827 1.00 93.19 95 GLU A N 1
ATOM 799 C CA . GLU A 1 95 ? -8.782 14.057 -7.539 1.00 93.19 95 GLU A CA 1
ATOM 800 C C . GLU A 1 95 ? -9.115 14.124 -6.046 1.00 93.19 95 GLU A C 1
ATOM 802 O O . GLU A 1 95 ? -10.211 14.529 -5.664 1.00 93.19 95 GLU A O 1
ATOM 807 N N . LYS A 1 96 ? -8.171 13.759 -5.169 1.00 91.31 96 LYS A N 1
ATOM 808 C CA . LYS A 1 96 ? -8.363 13.864 -3.715 1.00 91.31 96 LYS A CA 1
ATOM 809 C C . LYS A 1 96 ? -8.517 15.312 -3.259 1.00 91.31 96 LYS A C 1
ATOM 811 O O . LYS A 1 96 ? -9.403 15.589 -2.452 1.00 91.31 96 LYS A O 1
ATOM 816 N N . ALA A 1 97 ? -7.670 16.214 -3.751 1.00 91.00 97 ALA A N 1
ATOM 817 C CA . ALA A 1 97 ? -7.725 17.635 -3.420 1.00 91.00 97 ALA A CA 1
ATOM 818 C C . ALA A 1 97 ? -9.030 18.269 -3.923 1.00 91.00 97 ALA A C 1
ATOM 820 O O . ALA A 1 97 ? -9.748 18.891 -3.144 1.00 91.00 97 ALA A O 1
ATOM 821 N N . PHE A 1 98 ? -9.398 17.999 -5.174 1.00 91.50 98 PHE A N 1
ATOM 822 C CA . PHE A 1 98 ? -10.638 18.444 -5.797 1.00 91.50 98 PHE A CA 1
ATOM 823 C C . PHE A 1 98 ? -11.865 17.930 -5.039 1.00 91.50 98 PHE A C 1
ATOM 825 O O . PHE A 1 98 ? -12.719 18.711 -4.629 1.00 91.50 98 PHE A O 1
ATOM 832 N N . ASN A 1 99 ? -11.931 16.629 -4.748 1.00 86.81 99 ASN A N 1
ATOM 833 C CA . ASN A 1 99 ? -13.025 16.056 -3.962 1.00 86.81 99 ASN A CA 1
ATOM 834 C C . ASN A 1 99 ? -13.078 16.632 -2.543 1.00 86.81 99 ASN A C 1
ATOM 836 O O . ASN A 1 99 ? -14.163 16.813 -1.985 1.00 86.81 99 ASN A O 1
ATOM 840 N N . HIS A 1 100 ? -11.932 16.944 -1.936 1.00 82.50 100 HIS A N 1
ATOM 841 C CA . HIS A 1 100 ? -11.912 17.633 -0.654 1.00 82.50 100 HIS A CA 1
ATOM 842 C C . HIS A 1 100 ? -12.495 19.047 -0.779 1.00 82.50 100 HIS A C 1
ATOM 844 O O . HIS A 1 100 ? -13.365 19.402 0.014 1.00 82.50 100 HIS A O 1
ATOM 850 N N . GLU A 1 101 ? -12.070 19.842 -1.757 1.00 83.31 101 GLU A N 1
ATOM 851 C CA . GLU A 1 101 ? -12.570 21.204 -1.984 1.00 83.31 101 GLU A CA 1
ATOM 852 C C . GLU A 1 101 ? -14.062 21.238 -2.319 1.00 83.31 101 GLU A C 1
ATOM 854 O O . GLU A 1 101 ? -14.807 22.041 -1.756 1.00 83.31 101 GLU A O 1
ATOM 859 N N . VAL A 1 102 ? -14.528 20.310 -3.154 1.00 80.88 102 VAL A N 1
ATOM 860 C CA . VAL A 1 102 ? -15.945 20.177 -3.507 1.00 80.88 102 VAL A CA 1
ATOM 861 C C . VAL A 1 102 ? -16.771 19.683 -2.311 1.00 80.88 102 VAL A C 1
ATOM 863 O O . VAL A 1 102 ? -17.853 20.214 -2.049 1.00 80.88 102 VAL A O 1
ATOM 866 N N . SER A 1 103 ? -16.273 18.712 -1.533 1.00 69.00 103 SER A N 1
ATOM 867 C CA . SER A 1 103 ? -17.007 18.160 -0.378 1.00 69.00 103 SER A CA 1
ATOM 868 C C . SER A 1 103 ? -17.010 19.059 0.861 1.00 69.00 103 SER A C 1
ATOM 870 O O . SER A 1 103 ? -17.908 18.922 1.696 1.00 69.00 103 SER A O 1
ATOM 872 N N . LYS A 1 104 ? -16.100 20.045 0.964 1.00 61.31 104 LYS A N 1
ATOM 873 C CA . LYS A 1 104 ? -16.129 21.088 2.013 1.00 61.31 104 LYS A CA 1
ATOM 874 C C . LYS A 1 104 ? -17.460 21.854 2.064 1.00 61.31 104 LYS A C 1
ATOM 876 O O . LYS A 1 104 ? -17.750 22.479 3.078 1.00 61.31 104 LYS A O 1
ATOM 881 N N . LYS A 1 105 ? -18.304 21.770 1.027 1.00 59.81 105 LYS A N 1
ATOM 882 C CA . LYS A 1 105 ? -19.639 22.390 1.006 1.00 59.81 105 LYS A CA 1
ATOM 883 C C . LYS A 1 105 ? -20.650 21.782 1.986 1.00 59.81 105 LYS A C 1
ATOM 885 O O . LYS A 1 105 ? -21.682 22.408 2.216 1.00 59.81 105 LYS A O 1
ATOM 890 N N . LYS A 1 106 ? -20.404 20.609 2.587 1.00 59.25 106 LYS A N 1
ATOM 891 C CA . LYS A 1 106 ? -21.269 20.082 3.659 1.00 59.25 106 LYS A CA 1
ATOM 892 C C . LYS A 1 106 ? -20.435 19.438 4.769 1.00 59.25 106 LYS A C 1
ATOM 894 O O . LYS A 1 106 ? -20.016 18.291 4.601 1.00 59.25 106 LYS A O 1
ATOM 899 N N . PRO A 1 107 ? -20.224 20.097 5.925 1.00 60.72 107 PRO A N 1
ATOM 900 C CA . PRO A 1 107 ? -19.781 19.364 7.102 1.00 60.72 107 PRO A CA 1
ATOM 901 C C . PRO A 1 107 ? -20.800 18.251 7.365 1.00 60.72 107 PRO A C 1
ATOM 903 O O . PRO A 1 107 ? -22.007 18.503 7.433 1.00 60.72 107 PRO A O 1
ATOM 906 N N . ARG A 1 108 ? -20.337 16.999 7.472 1.00 60.50 108 ARG A N 1
ATOM 907 C CA . ARG A 1 108 ? -21.185 15.925 8.001 1.00 60.50 108 ARG A CA 1
ATOM 908 C C . ARG A 1 108 ? -21.654 16.400 9.370 1.00 60.50 108 ARG A C 1
ATOM 910 O O . ARG A 1 108 ? -20.819 16.591 10.248 1.00 60.50 108 ARG A O 1
ATOM 917 N N . LYS A 1 109 ? -22.961 16.621 9.533 1.00 58.53 109 LYS A N 1
ATOM 918 C CA . LYS A 1 109 ? -23.556 16.970 10.823 1.00 58.53 109 LYS A CA 1
ATOM 919 C C . LYS A 1 109 ? -23.193 15.879 11.830 1.00 58.53 109 LYS A C 1
ATOM 921 O O . LYS A 1 109 ? -23.786 14.806 11.847 1.00 58.53 109 LYS A O 1
ATOM 926 N N . THR A 1 110 ? -22.208 16.155 12.671 1.00 58.34 110 THR A N 1
ATOM 927 C CA . THR A 1 110 ? -21.796 15.337 13.815 1.00 58.34 110 THR A CA 1
ATOM 928 C C . THR A 1 110 ? -22.719 15.552 15.017 1.00 58.34 110 THR A C 1
ATOM 930 O O . THR A 1 110 ? -22.326 15.289 16.145 1.00 58.34 110 THR A O 1
ATOM 933 N N . GLU A 1 111 ? -23.974 15.964 14.804 1.00 57.38 111 GLU A N 1
ATOM 934 C CA . GLU A 1 111 ? -24.973 16.146 15.872 1.00 57.38 111 GLU A CA 1
ATOM 935 C C . GLU A 1 111 ? -25.256 14.842 16.655 1.00 57.38 111 GLU A C 1
ATOM 937 O O . GLU A 1 111 ? -25.799 14.884 17.756 1.00 57.38 111 GLU A O 1
ATOM 942 N N . ASN A 1 112 ? -24.830 13.682 16.132 1.00 55.28 112 ASN A N 1
ATOM 943 C CA . ASN A 1 112 ? -24.970 12.366 16.767 1.00 55.28 112 ASN A CA 1
ATOM 944 C C . ASN A 1 112 ? -23.641 11.674 17.124 1.00 55.28 112 ASN A C 1
ATOM 946 O O . ASN A 1 112 ? -23.643 10.473 17.417 1.00 55.28 112 ASN A O 1
ATOM 950 N N . ALA A 1 113 ? -22.510 12.389 17.123 1.00 55.31 113 ALA A N 1
ATOM 951 C CA . ALA A 1 113 ? -21.238 11.849 17.606 1.00 55.31 113 ALA A CA 1
ATOM 952 C C . ALA A 1 113 ? -21.350 11.524 19.111 1.00 55.31 113 ALA A C 1
ATOM 954 O O . ALA A 1 113 ? -21.217 12.396 19.958 1.00 55.31 113 ALA A O 1
ATOM 955 N N . GLY A 1 114 ? -21.678 10.269 19.439 1.00 55.31 114 GLY A N 1
ATOM 956 C CA . GLY A 1 114 ? -21.913 9.798 20.814 1.00 55.31 114 GLY A CA 1
ATOM 957 C C . GLY A 1 114 ? -23.322 9.258 21.094 1.00 55.31 114 GLY A C 1
ATOM 958 O O . GLY A 1 114 ? -23.510 8.578 22.095 1.00 55.31 114 GLY A O 1
ATOM 959 N N . LYS A 1 115 ? -24.301 9.475 20.202 1.00 56.84 115 LYS A N 1
ATOM 960 C CA . LYS A 1 115 ? -25.667 8.911 20.331 1.00 56.84 115 LYS A CA 1
ATOM 961 C C . LYS A 1 115 ? -25.892 7.635 19.505 1.00 56.84 115 LYS A C 1
ATOM 963 O O . LYS A 1 115 ? -26.920 6.979 19.649 1.00 56.84 115 LYS A O 1
ATOM 968 N N . GLY A 1 116 ? -24.943 7.280 18.636 1.00 64.81 116 GLY A N 1
ATOM 969 C CA . GLY A 1 116 ? -24.990 6.068 17.810 1.00 64.81 116 GLY A CA 1
ATOM 970 C C . GLY A 1 116 ? -24.709 4.785 18.602 1.00 64.81 116 GLY A C 1
ATOM 971 O O . GLY A 1 116 ? -23.928 4.793 19.551 1.00 64.81 116 GLY A O 1
ATOM 972 N N . GLY A 1 117 ? -25.320 3.673 18.180 1.00 67.56 117 GLY A N 1
ATOM 973 C CA . GLY A 1 117 ? -25.462 2.424 18.946 1.00 67.56 117 GLY A CA 1
ATOM 974 C C . GLY A 1 117 ? -24.211 1.864 19.639 1.00 67.56 117 GLY A C 1
ATOM 975 O O . GLY A 1 117 ? -24.342 1.310 20.725 1.00 67.56 117 GLY A O 1
ATOM 976 N N . PHE A 1 118 ? -23.008 2.038 19.079 1.00 70.19 118 PHE A N 1
ATOM 977 C CA . PHE A 1 118 ? -21.765 1.556 19.702 1.00 70.19 118 PHE A CA 1
ATOM 978 C C . PHE A 1 118 ? -21.338 2.372 20.937 1.00 70.19 118 PHE A C 1
ATOM 980 O O . PHE A 1 118 ? -20.921 1.794 21.938 1.00 70.19 118 PHE A O 1
ATOM 987 N N . ASN A 1 119 ? -21.504 3.700 20.895 1.00 79.31 119 ASN A N 1
ATOM 988 C CA . ASN A 1 119 ? -21.186 4.609 22.007 1.00 79.31 119 ASN A CA 1
ATOM 989 C C . ASN A 1 119 ? -22.416 4.947 22.860 1.00 79.31 119 ASN A C 1
ATOM 991 O O . ASN A 1 119 ? -22.349 5.817 23.726 1.00 79.31 119 ASN A O 1
ATOM 995 N N . LYS A 1 120 ? -23.544 4.265 22.629 1.00 83.19 120 LYS A N 1
ATOM 996 C CA . LYS A 1 120 ? -24.763 4.464 23.407 1.00 83.19 120 LYS A CA 1
ATOM 997 C C . LYS A 1 120 ? -24.469 4.184 24.882 1.00 83.19 120 LYS A C 1
ATOM 999 O O . LYS A 1 120 ? -24.031 3.091 25.235 1.00 83.19 120 LYS A O 1
ATOM 1004 N N . GLN A 1 121 ? -24.731 5.174 25.727 1.00 85.38 121 GLN A N 1
ATOM 1005 C CA . GLN A 1 121 ? -24.661 5.023 27.175 1.00 85.38 121 GLN A CA 1
ATOM 1006 C C . GLN A 1 121 ? -25.801 4.111 27.637 1.00 85.38 121 GLN A C 1
ATOM 1008 O O . GLN A 1 121 ? -26.971 4.355 27.330 1.00 85.38 121 GLN A O 1
ATOM 1013 N N . THR A 1 122 ? -25.452 3.035 28.336 1.00 84.12 122 THR A N 1
ATOM 1014 C CA . THR A 1 122 ? -26.393 2.028 28.839 1.00 84.12 122 THR A CA 1
ATOM 1015 C C . THR A 1 122 ? -26.133 1.758 30.313 1.00 84.12 122 THR A C 1
ATOM 1017 O O . THR A 1 122 ? -25.004 1.918 30.778 1.00 84.12 122 THR A O 1
ATOM 1020 N N . ASP A 1 123 ? -27.166 1.326 31.033 1.00 86.62 123 ASP A N 1
ATOM 1021 C CA . ASP A 1 123 ? -27.034 0.911 32.429 1.00 86.62 123 ASP A CA 1
ATOM 1022 C C . ASP A 1 123 ? -26.147 -0.331 32.535 1.00 86.62 123 ASP A C 1
ATOM 1024 O O . ASP A 1 123 ? -26.372 -1.336 31.854 1.00 86.62 123 ASP A O 1
ATOM 1028 N N . VAL A 1 124 ? -25.105 -0.246 33.363 1.00 86.94 124 VAL A N 1
ATOM 1029 C CA . VAL A 1 124 ? -24.133 -1.328 33.538 1.00 86.94 124 VAL A CA 1
ATOM 1030 C C . VAL A 1 124 ? -24.714 -2.380 34.493 1.00 86.94 124 VAL A C 1
ATOM 1032 O O . VAL A 1 124 ? -25.134 -2.016 35.593 1.00 86.94 124 VAL A O 1
ATOM 1035 N N . PRO A 1 125 ? -24.708 -3.679 34.132 1.00 89.06 125 PRO A N 1
ATOM 1036 C CA . PRO A 1 125 ? -25.168 -4.755 35.007 1.00 89.06 125 PRO A CA 1
ATOM 1037 C C . PRO A 1 125 ? -24.501 -4.724 36.383 1.00 89.06 125 PRO A C 1
ATOM 1039 O O . PRO A 1 125 ? -23.294 -4.491 36.489 1.00 89.06 125 PRO A O 1
ATOM 104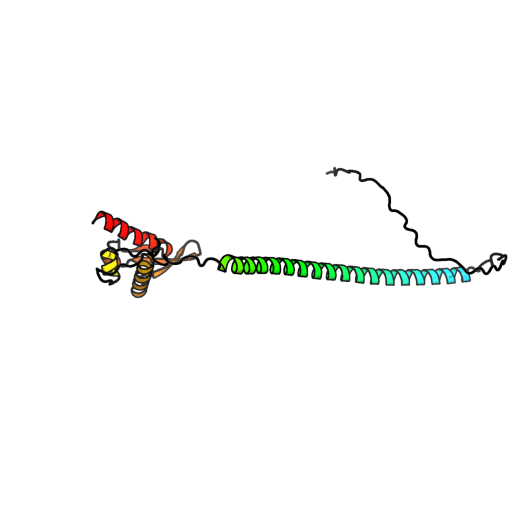2 N N . GLU A 1 126 ? -25.262 -5.035 37.432 1.00 86.50 126 GLU A N 1
ATOM 1043 C CA . GLU A 1 126 ? -24.822 -4.875 38.827 1.00 86.50 126 GLU A CA 1
ATOM 1044 C C . GLU A 1 126 ? -23.540 -5.647 39.158 1.00 86.50 126 GLU A C 1
ATOM 1046 O O . GLU A 1 126 ? -22.679 -5.160 39.891 1.00 86.50 126 GLU A O 1
ATOM 1051 N N . VAL A 1 127 ? -23.394 -6.837 38.569 1.00 87.75 127 VAL A N 1
ATOM 1052 C CA . VAL A 1 127 ? -22.225 -7.714 38.725 1.00 87.75 127 VAL A CA 1
ATOM 1053 C C . VAL A 1 127 ? -20.956 -7.023 38.215 1.00 87.75 127 VAL A C 1
ATOM 1055 O O . VAL A 1 127 ? -19.940 -6.980 38.909 1.00 87.75 127 VAL A O 1
ATOM 1058 N N . LEU A 1 128 ? -21.027 -6.423 37.022 1.00 86.62 128 LEU A N 1
ATOM 1059 C CA . LEU A 1 128 ? -19.909 -5.687 36.430 1.00 86.62 128 LEU A CA 1
ATOM 1060 C C . LEU A 1 128 ? -19.654 -4.380 37.182 1.00 86.62 128 LEU A C 1
ATOM 1062 O O . LEU A 1 128 ? -18.503 -4.037 37.439 1.00 86.62 128 LEU A O 1
ATOM 1066 N N . ARG A 1 129 ? -20.718 -3.683 37.590 1.00 87.88 129 ARG A N 1
ATOM 1067 C CA . ARG A 1 129 ? -20.635 -2.449 38.375 1.00 87.88 129 ARG A CA 1
ATOM 1068 C C . ARG A 1 129 ? -19.877 -2.661 39.686 1.00 87.88 129 ARG A C 1
ATOM 1070 O O . ARG A 1 129 ? -18.939 -1.919 39.972 1.00 87.88 129 ARG A O 1
ATOM 1077 N N . LYS A 1 130 ? -20.234 -3.707 40.440 1.00 87.44 130 LYS A N 1
ATOM 1078 C CA . LYS A 1 130 ? -19.594 -4.063 41.716 1.00 87.44 130 LYS A CA 1
ATOM 1079 C C . LYS A 1 130 ? -18.124 -4.441 41.542 1.00 87.44 130 LYS A C 1
ATOM 1081 O O . LYS A 1 130 ? -17.309 -4.097 42.388 1.00 87.44 130 LYS A O 1
ATOM 1086 N N . TYR A 1 131 ? -17.785 -5.137 40.456 1.00 85.94 131 TYR A N 1
ATOM 1087 C CA . TYR A 1 131 ? -16.406 -5.540 40.188 1.00 85.94 131 TYR A CA 1
ATOM 1088 C C . TYR A 1 131 ? -15.519 -4.374 39.723 1.00 85.94 131 TYR A C 1
ATOM 1090 O O . TYR A 1 131 ? -14.371 -4.265 40.148 1.00 85.94 131 TYR A O 1
ATOM 1098 N N . ILE A 1 132 ? -16.041 -3.492 38.866 1.00 87.25 132 ILE A N 1
ATOM 1099 C CA . ILE A 1 132 ? -15.283 -2.353 38.330 1.00 87.25 132 ILE A CA 1
ATOM 1100 C C . ILE A 1 132 ? -15.190 -1.209 39.357 1.00 87.25 132 ILE A C 1
ATOM 1102 O O . ILE A 1 132 ? -14.203 -0.475 39.355 1.00 87.25 132 ILE A O 1
ATOM 1106 N N . GLY A 1 133 ? -16.171 -1.093 40.260 1.00 84.44 133 GLY A N 1
ATOM 1107 C CA . GLY A 1 133 ? -16.241 -0.034 41.272 1.00 84.44 133 GLY A CA 1
ATOM 1108 C C . GLY A 1 133 ? -16.906 1.244 40.758 1.00 84.44 133 GLY A C 1
ATOM 1109 O O . GLY A 1 133 ? -16.456 2.338 41.078 1.00 84.44 133 GLY A O 1
ATOM 1110 N N . ILE A 1 134 ? -17.940 1.107 39.923 1.00 84.62 134 ILE A N 1
ATOM 1111 C CA . ILE A 1 134 ? -18.704 2.233 39.358 1.00 84.62 134 ILE A CA 1
ATOM 1112 C C . ILE A 1 134 ? -19.942 2.502 40.232 1.00 84.62 134 ILE A C 1
ATOM 1114 O O . ILE A 1 134 ? -20.521 1.568 40.791 1.00 84.62 134 ILE A O 1
ATOM 1118 N N . ASN A 1 135 ? -20.373 3.762 40.335 1.00 82.62 135 ASN A N 1
ATOM 1119 C CA . ASN A 1 135 ? -21.599 4.141 41.048 1.00 82.62 135 ASN A CA 1
ATOM 1120 C C . ASN A 1 135 ? -22.867 3.619 40.339 1.00 82.62 135 ASN A C 1
ATOM 1122 O O . ASN A 1 135 ? -22.872 3.404 39.128 1.00 82.62 135 ASN A O 1
ATOM 1126 N N . ALA A 1 136 ? -23.956 3.409 41.091 1.00 75.00 136 ALA A N 1
ATOM 1127 C CA . ALA A 1 136 ? -25.222 2.867 40.567 1.00 75.00 136 ALA A CA 1
ATOM 1128 C C . ALA A 1 136 ? -25.837 3.712 39.441 1.00 75.00 136 ALA A C 1
ATOM 1130 O O . ALA A 1 136 ? -26.393 3.143 38.504 1.00 75.00 136 ALA A O 1
ATOM 1131 N N . ASP A 1 137 ? -25.658 5.030 39.507 1.00 76.19 137 ASP A N 1
ATOM 1132 C CA . ASP A 1 137 ? -26.309 5.992 38.613 1.00 76.19 137 ASP A CA 1
ATOM 1133 C C . ASP A 1 137 ? -25.493 6.315 37.348 1.00 76.19 137 ASP A C 1
ATOM 1135 O O . ASP A 1 137 ? -25.929 7.087 36.490 1.00 76.19 137 ASP A O 1
ATOM 1139 N N . GLU A 1 138 ? -24.290 5.751 37.205 1.00 82.00 138 GLU A N 1
ATOM 1140 C CA . GLU A 1 138 ? -23.382 6.112 36.119 1.00 82.00 138 GLU A CA 1
ATOM 1141 C C . GLU A 1 138 ? -23.572 5.216 34.885 1.00 82.00 138 GLU A C 1
ATOM 1143 O O . GLU A 1 138 ? -23.166 4.051 34.841 1.00 82.00 138 GLU A O 1
ATOM 1148 N N . LYS A 1 139 ? -24.155 5.794 33.828 1.00 85.12 139 LYS A N 1
ATOM 1149 C CA . LYS A 1 139 ? -24.296 5.138 32.522 1.00 85.12 139 LYS A CA 1
ATOM 1150 C C . LYS A 1 139 ? -22.988 5.220 31.747 1.00 85.12 139 LYS A C 1
ATOM 1152 O O . LYS A 1 139 ? -22.457 6.304 31.505 1.00 85.12 139 LYS A O 1
ATOM 1157 N N . LYS A 1 140 ? -22.495 4.070 31.291 1.00 87.12 140 LYS A N 1
ATOM 1158 C CA . LYS A 1 140 ? -21.294 3.971 30.453 1.00 87.12 140 LYS A CA 1
ATOM 1159 C C . LYS A 1 140 ? -21.615 3.284 29.140 1.00 87.12 140 LYS A C 1
ATOM 1161 O O . LYS A 1 140 ? -22.539 2.477 29.036 1.00 87.12 140 LYS A O 1
ATOM 1166 N N . SER A 1 141 ? -20.844 3.612 28.116 1.00 88.94 141 SER A N 1
ATOM 1167 C CA . SER A 1 141 ? -20.883 2.869 26.863 1.00 88.94 141 SER A CA 1
ATOM 1168 C C . SER A 1 141 ? -20.169 1.520 27.022 1.00 88.94 141 SER A C 1
ATOM 1170 O O . SER A 1 141 ? -19.244 1.365 27.825 1.00 88.94 141 SER A O 1
ATOM 1172 N N . ARG A 1 142 ? -20.567 0.511 26.239 1.00 87.50 142 ARG A N 1
ATOM 1173 C CA . ARG A 1 142 ? -19.912 -0.813 26.264 1.00 87.50 142 ARG A CA 1
ATOM 1174 C C . ARG A 1 142 ? -18.390 -0.755 26.025 1.00 87.50 142 ARG A C 1
ATOM 1176 O O . ARG A 1 142 ? -17.673 -1.485 26.716 1.00 87.50 142 ARG A O 1
ATOM 1183 N N . PRO A 1 143 ? -17.861 0.094 25.119 1.00 88.50 143 PRO A N 1
ATOM 1184 C CA . PRO A 1 143 ? -16.417 0.249 24.941 1.00 88.50 143 PRO A CA 1
ATOM 1185 C C . PRO A 1 143 ? -15.716 0.785 26.194 1.00 88.50 143 PRO A C 1
ATOM 1187 O O . PRO A 1 143 ? -14.648 0.292 26.554 1.00 88.50 143 PRO A O 1
ATOM 1190 N N . GLU A 1 144 ? -16.328 1.741 26.898 1.00 88.50 144 GLU A N 1
ATOM 1191 C CA . GLU A 1 144 ? -15.789 2.274 28.156 1.00 88.50 144 GLU A CA 1
ATOM 1192 C C . GLU A 1 144 ? -15.771 1.208 29.253 1.00 88.50 144 GLU A C 1
ATOM 1194 O O . GLU A 1 144 ? -14.749 1.033 29.916 1.00 88.50 144 GLU A O 1
ATOM 1199 N N . VAL A 1 145 ? -16.852 0.432 29.394 1.00 90.06 145 VAL A N 1
ATOM 1200 C CA . VAL A 1 145 ? -16.912 -0.693 30.344 1.00 90.06 145 VAL A CA 1
ATOM 1201 C C . VAL A 1 145 ? -15.837 -1.731 30.029 1.00 90.06 145 VAL A C 1
ATOM 1203 O O . VAL A 1 145 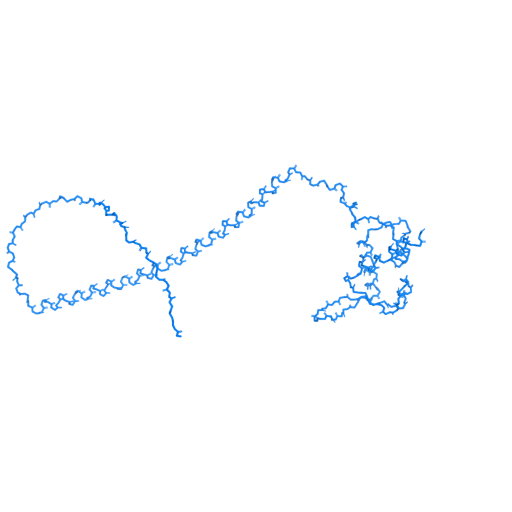? -15.162 -2.210 30.935 1.00 90.06 145 VAL A O 1
ATOM 1206 N N . THR A 1 146 ? -15.618 -2.033 28.746 1.00 90.88 146 THR A N 1
ATOM 1207 C CA . THR A 1 146 ? -14.560 -2.958 28.308 1.00 90.88 146 THR A CA 1
ATOM 1208 C C . THR A 1 146 ? -13.173 -2.450 28.695 1.00 90.88 146 THR A C 1
ATOM 1210 O O . THR A 1 146 ? -12.356 -3.210 29.210 1.00 90.88 146 THR A O 1
ATOM 1213 N N . LYS A 1 147 ? -12.905 -1.154 28.490 1.00 90.75 147 LYS A N 1
ATOM 1214 C CA . LYS A 1 147 ? -11.629 -0.529 28.857 1.00 90.75 147 LYS A CA 1
ATOM 1215 C C . LYS A 1 147 ? -11.378 -0.605 30.366 1.00 90.75 147 LYS A C 1
ATOM 1217 O O . LYS A 1 147 ? -10.282 -0.978 30.774 1.00 90.75 147 LYS A O 1
ATOM 1222 N N . LEU A 1 148 ? -12.388 -0.285 31.176 1.00 90.88 148 LEU A N 1
ATOM 1223 C CA . LEU A 1 148 ? -12.293 -0.335 32.638 1.00 90.88 148 LEU A CA 1
ATOM 1224 C C . LEU A 1 148 ? -12.109 -1.766 33.154 1.00 90.88 148 LEU A C 1
ATOM 1226 O O . LEU A 1 148 ? -11.279 -2.008 34.028 1.00 90.88 148 LEU A O 1
ATOM 1230 N N . LEU A 1 149 ? -12.833 -2.727 32.579 1.00 90.62 149 LEU A N 1
ATOM 1231 C CA . LEU A 1 149 ? -12.712 -4.133 32.949 1.00 90.62 149 LEU A CA 1
ATOM 1232 C C . LEU A 1 149 ? -11.320 -4.689 32.612 1.00 90.62 149 LEU A C 1
ATOM 1234 O O . LEU A 1 149 ? -10.703 -5.351 33.443 1.00 90.62 149 LEU A O 1
ATOM 1238 N N . ASN A 1 150 ? -10.785 -4.358 31.433 1.00 90.56 150 ASN A N 1
ATOM 1239 C CA . ASN A 1 150 ? -9.427 -4.742 31.050 1.00 90.56 150 ASN A CA 1
ATOM 1240 C C . ASN A 1 150 ? -8.365 -4.113 31.959 1.00 90.56 150 ASN A C 1
ATOM 1242 O O . ASN A 1 150 ? -7.389 -4.782 32.293 1.00 90.56 150 ASN A O 1
ATOM 1246 N N . ALA A 1 151 ? -8.554 -2.863 32.394 1.00 90.94 151 ALA A N 1
ATOM 1247 C CA . ALA A 1 151 ? -7.672 -2.240 33.379 1.00 90.94 151 ALA A CA 1
ATOM 1248 C C . ALA A 1 151 ? -7.687 -3.018 34.705 1.00 90.94 151 ALA A C 1
ATOM 1250 O O . ALA A 1 151 ? -6.625 -3.366 35.213 1.00 90.94 151 ALA A O 1
ATOM 1251 N N . LYS A 1 152 ? -8.872 -3.409 35.198 1.00 90.06 152 LYS A N 1
ATOM 1252 C CA . LYS A 1 152 ? -9.007 -4.227 36.415 1.00 90.06 152 LYS A CA 1
ATOM 1253 C C . LYS A 1 152 ? -8.376 -5.611 36.291 1.00 90.06 152 LYS A C 1
ATOM 1255 O O . LYS A 1 152 ? -7.705 -6.059 37.216 1.00 90.06 152 LYS A O 1
ATOM 1260 N N . PHE A 1 153 ? -8.532 -6.279 35.151 1.00 90.44 153 PHE A N 1
ATOM 1261 C CA . PHE A 1 153 ? -7.860 -7.557 34.907 1.00 90.44 153 PHE A CA 1
ATOM 1262 C C . PHE A 1 153 ? -6.338 -7.422 34.818 1.00 90.44 153 PHE A C 1
ATOM 1264 O O . PHE A 1 153 ? -5.632 -8.351 35.211 1.00 90.44 153 PHE A O 1
ATOM 1271 N N . ASN A 1 154 ? -5.834 -6.276 34.349 1.00 89.69 154 ASN A N 1
ATOM 1272 C CA . ASN A 1 154 ? -4.404 -5.978 34.358 1.00 89.69 154 ASN A CA 1
ATOM 1273 C C . ASN A 1 154 ? -3.887 -5.756 35.782 1.00 89.69 154 ASN A C 1
ATOM 1275 O O . ASN A 1 154 ? -2.908 -6.375 36.180 1.00 89.69 154 ASN A O 1
ATOM 1279 N N . GLU A 1 155 ? -4.581 -4.915 36.557 1.00 88.56 155 GLU A N 1
ATOM 1280 C CA . GLU A 1 155 ? -4.269 -4.630 37.965 1.00 88.56 155 GLU A CA 1
ATOM 1281 C C . GLU A 1 155 ? -4.256 -5.910 38.812 1.00 88.56 155 GLU A C 1
ATOM 1283 O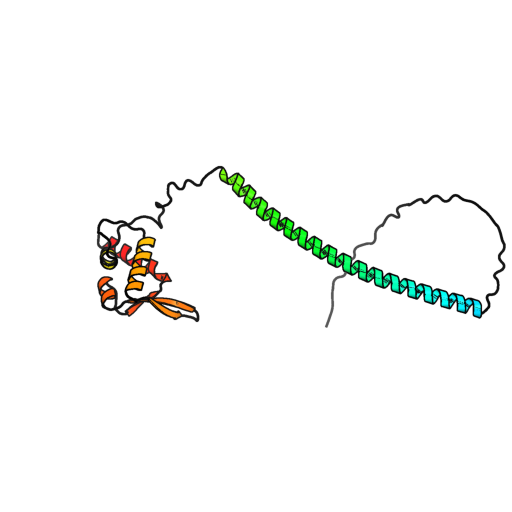 O . GLU A 1 155 ? -3.414 -6.067 39.691 1.00 88.56 155 GLU A O 1
ATOM 1288 N N . ALA A 1 156 ? -5.158 -6.851 38.522 1.00 85.38 156 ALA A N 1
ATOM 1289 C CA . ALA A 1 156 ? -5.243 -8.140 39.202 1.00 85.38 156 ALA A CA 1
ATOM 1290 C C . ALA A 1 156 ? -4.261 -9.207 38.668 1.00 85.38 156 ALA A C 1
ATOM 1292 O O . ALA A 1 156 ? -4.273 -10.332 39.164 1.00 85.38 156 ALA A O 1
ATOM 1293 N N . GLY A 1 157 ? -3.442 -8.900 37.652 1.00 86.06 157 GLY A N 1
ATOM 1294 C CA . GLY A 1 157 ? -2.467 -9.838 37.080 1.00 86.06 157 GLY A CA 1
ATOM 1295 C C . GLY A 1 157 ? -3.087 -11.050 36.369 1.00 86.06 157 GLY A C 1
ATOM 1296 O O . GLY A 1 157 ? -2.456 -12.100 36.265 1.00 86.06 157 GLY A O 1
ATOM 1297 N N . LEU A 1 158 ? -4.332 -10.933 35.893 1.00 87.62 158 LEU A N 1
ATOM 1298 C CA . LEU A 1 158 ? -5.093 -12.052 35.315 1.00 87.62 158 LEU A CA 1
ATOM 1299 C C . LEU A 1 158 ? -4.854 -12.236 33.811 1.00 87.62 158 LEU A C 1
ATOM 1301 O O . LEU A 1 158 ? -5.249 -13.255 33.242 1.00 87.62 158 LEU A O 1
ATOM 1305 N N . MET A 1 159 ? -4.215 -11.261 33.160 1.00 87.12 159 MET A N 1
ATOM 1306 C CA . MET A 1 159 ? -3.844 -11.344 31.751 1.00 87.12 159 MET A CA 1
ATOM 1307 C C . MET A 1 159 ? -2.554 -12.141 31.569 1.00 87.12 159 MET A C 1
ATOM 1309 O O . MET A 1 159 ? -1.496 -11.757 32.060 1.00 87.12 159 MET A O 1
ATOM 1313 N N . LYS A 1 160 ? -2.639 -13.230 30.806 1.00 87.75 160 LYS A N 1
ATOM 1314 C CA . LYS A 1 160 ? -1.509 -14.078 30.427 1.00 87.75 160 LYS A CA 1
ATOM 1315 C C . LYS A 1 160 ? -1.367 -14.125 28.911 1.00 87.75 160 LYS A C 1
ATOM 1317 O O . LYS A 1 160 ? -2.357 -14.083 28.180 1.00 87.75 160 LYS A O 1
ATOM 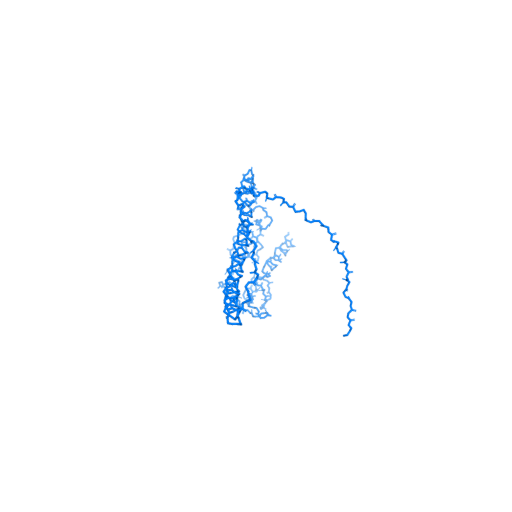1322 N N . THR A 1 161 ? -0.134 -14.244 28.440 1.00 88.88 161 THR A N 1
ATOM 1323 C CA . THR A 1 161 ? 0.149 -14.536 27.032 1.00 88.88 161 THR A CA 1
ATOM 1324 C C . THR A 1 161 ? 0.224 -16.049 26.855 1.00 88.88 161 THR A C 1
ATOM 1326 O O . THR A 1 161 ? 0.904 -16.729 27.620 1.00 88.88 161 THR A O 1
ATOM 1329 N N . LYS A 1 162 ? -0.496 -16.576 25.867 1.00 85.50 162 LYS A N 1
ATOM 1330 C CA . LYS A 1 162 ? -0.442 -17.975 25.433 1.00 85.50 162 LYS A CA 1
ATOM 1331 C C . LYS A 1 162 ? -0.140 -18.029 23.941 1.00 85.50 162 LYS A C 1
ATOM 1333 O O . LYS A 1 162 ? -0.505 -17.113 23.212 1.00 85.50 162 LYS A O 1
ATOM 1338 N N . THR A 1 163 ? 0.472 -19.112 23.489 1.00 85.62 163 THR A N 1
ATOM 1339 C CA . THR A 1 163 ? 0.671 -19.374 22.061 1.00 85.62 163 THR A CA 1
ATOM 1340 C C . THR A 1 163 ? -0.482 -20.229 21.548 1.00 85.62 163 THR A C 1
ATOM 1342 O O . THR A 1 163 ? -0.744 -21.299 22.091 1.00 85.62 163 THR A O 1
ATOM 1345 N N . ASP A 1 164 ? -1.186 -19.745 20.527 1.00 79.44 164 ASP A N 1
ATOM 1346 C CA . ASP A 1 164 ? -2.241 -20.473 19.816 1.00 79.44 164 ASP A CA 1
ATOM 1347 C C . ASP A 1 164 ? -1.915 -20.415 18.320 1.00 79.44 164 ASP A C 1
ATOM 1349 O O . ASP A 1 164 ? -1.836 -19.323 17.753 1.00 79.44 164 ASP A O 1
ATOM 1353 N N . ASN A 1 165 ? -1.686 -21.574 17.692 1.00 79.69 165 ASN A N 1
ATOM 1354 C CA . ASN A 1 165 ? -1.333 -21.696 16.271 1.00 79.69 165 ASN A CA 1
ATOM 1355 C C . ASN A 1 165 ? -0.183 -20.753 15.839 1.00 79.69 165 ASN A C 1
ATOM 1357 O O . ASN A 1 165 ? -0.358 -19.914 14.952 1.00 79.69 165 ASN A O 1
ATOM 1361 N N . ASP A 1 166 ? 0.964 -20.843 16.524 1.00 81.69 166 ASP A N 1
ATOM 1362 C CA . ASP A 1 166 ? 2.181 -20.037 16.294 1.00 81.69 166 ASP A CA 1
ATOM 1363 C C . ASP A 1 166 ? 2.009 -18.514 16.435 1.00 81.69 166 ASP A C 1
ATOM 1365 O O . ASP A 1 166 ? 2.863 -17.730 16.017 1.00 81.69 166 ASP A O 1
ATOM 1369 N N . LYS A 1 167 ? 0.909 -18.064 17.050 1.00 83.12 167 LYS A N 1
ATOM 1370 C CA . LYS A 1 167 ? 0.654 -16.650 17.342 1.00 83.12 167 LYS A CA 1
ATOM 1371 C C . LYS A 1 167 ? 0.493 -16.432 18.836 1.00 83.12 167 LYS A C 1
ATOM 1373 O O . LYS A 1 167 ? -0.243 -17.145 19.516 1.00 83.12 167 LYS A O 1
ATOM 1378 N N . GLU A 1 168 ? 1.144 -15.391 19.338 1.00 85.50 168 GLU A N 1
ATOM 1379 C CA . GLU A 1 168 ? 0.956 -14.934 20.710 1.00 85.50 168 GLU A CA 1
ATOM 1380 C C . GLU A 1 168 ? -0.430 -14.297 20.868 1.00 85.50 168 GLU A C 1
ATOM 1382 O O . GLU A 1 168 ? -0.779 -13.311 20.211 1.00 85.50 168 GLU A O 1
ATOM 1387 N N . ILE A 1 169 ? -1.238 -14.864 21.760 1.00 87.31 169 ILE A N 1
ATOM 1388 C CA . ILE A 1 169 ? -2.564 -14.373 22.118 1.00 87.31 169 ILE A CA 1
ATOM 1389 C C . ILE A 1 169 ? -2.618 -14.006 23.600 1.00 87.31 169 ILE A C 1
ATOM 1391 O O . ILE A 1 169 ? -2.063 -14.684 24.460 1.00 87.31 169 ILE A O 1
ATOM 1395 N N . LYS A 1 170 ? -3.332 -12.924 23.916 1.00 88.06 170 LYS A N 1
ATOM 1396 C CA . LYS A 1 170 ? -3.624 -12.540 25.302 1.00 88.06 170 LYS A CA 1
ATOM 1397 C C . LYS A 1 170 ? -4.922 -13.201 25.755 1.00 88.06 170 LYS A C 1
ATOM 1399 O O . LYS A 1 170 ? -5.966 -13.019 25.118 1.00 88.06 170 LYS A O 1
ATOM 1404 N N . VAL A 1 171 ? -4.851 -13.934 26.856 1.00 91.19 171 VAL A N 1
ATOM 1405 C CA . VAL A 1 171 ? -5.983 -14.584 27.520 1.00 91.19 171 VAL A CA 1
ATOM 1406 C C . VAL A 1 171 ? -6.101 -14.078 28.953 1.00 91.19 171 VAL A C 1
ATOM 1408 O O . VAL A 1 171 ? -5.104 -13.767 29.598 1.00 91.19 171 VAL A O 1
ATOM 1411 N N . ILE A 1 172 ? -7.324 -13.974 29.451 1.00 89.75 172 ILE A N 1
ATOM 1412 C CA . ILE A 1 172 ? -7.632 -13.628 30.835 1.00 89.75 172 ILE A CA 1
ATOM 1413 C C . ILE A 1 172 ? -8.051 -14.926 31.518 1.00 89.75 172 ILE A C 1
ATOM 1415 O O . ILE A 1 172 ? -9.007 -15.557 31.072 1.00 89.75 172 ILE A O 1
ATOM 1419 N N . ILE A 1 173 ? -7.335 -15.333 32.566 1.00 89.50 173 ILE A N 1
ATOM 1420 C CA . ILE A 1 173 ? -7.674 -16.530 33.349 1.00 89.50 173 ILE A CA 1
ATOM 1421 C C . ILE A 1 173 ? -8.283 -16.076 34.669 1.00 89.50 173 ILE A C 1
ATOM 1423 O O . ILE A 1 173 ? -7.642 -15.346 35.426 1.00 89.50 173 ILE A O 1
ATOM 1427 N N . LEU A 1 174 ? -9.520 -16.487 34.947 1.00 87.69 174 LEU A N 1
ATOM 1428 C CA . LEU A 1 174 ? -10.220 -16.063 36.157 1.00 87.69 174 LEU A CA 1
ATOM 1429 C C . LEU A 1 174 ? -9.715 -16.813 37.397 1.00 87.69 174 LEU A C 1
ATOM 1431 O O . LEU A 1 174 ? -9.868 -18.028 37.513 1.00 87.69 174 LEU A O 1
ATOM 1435 N N . ASP A 1 175 ? -9.175 -16.064 38.357 1.00 88.06 175 ASP A N 1
ATOM 1436 C CA . ASP A 1 175 ? -8.852 -16.564 39.697 1.00 88.06 175 ASP A CA 1
ATOM 1437 C C . ASP A 1 175 ? -10.122 -16.773 40.546 1.00 88.06 175 ASP A C 1
ATOM 1439 O O . ASP A 1 175 ? -11.164 -16.166 40.282 1.00 88.06 175 ASP A O 1
ATOM 1443 N N . LYS A 1 176 ? -10.043 -17.572 41.616 1.00 87.25 176 LYS A N 1
ATOM 1444 C CA . LYS A 1 176 ? -11.169 -17.937 42.495 1.00 87.25 176 LYS A CA 1
ATOM 1445 C C . LYS A 1 176 ? -11.971 -16.737 42.998 1.00 87.25 176 LYS A C 1
ATOM 1447 O O . LYS A 1 176 ? -13.199 -16.791 43.077 1.00 87.25 176 LYS A O 1
ATOM 1452 N N . LYS A 1 177 ? -11.291 -15.641 43.355 1.00 84.75 177 LYS A N 1
ATOM 1453 C CA . LYS A 1 177 ? -11.938 -14.404 43.831 1.00 84.75 177 LYS A CA 1
ATOM 1454 C C . LYS A 1 177 ? -12.693 -13.696 42.704 1.00 84.75 177 LYS A C 1
ATOM 1456 O O . LYS A 1 177 ? -13.843 -13.300 42.879 1.00 84.75 177 LYS A O 1
ATOM 1461 N N . THR A 1 178 ? -12.063 -13.572 41.540 1.00 85.56 178 THR A N 1
ATOM 1462 C CA . THR A 1 178 ? -12.631 -12.886 40.374 1.00 85.56 178 THR A CA 1
ATOM 1463 C C . THR A 1 178 ? -13.776 -13.680 39.752 1.00 85.56 178 THR A C 1
ATOM 1465 O O . THR A 1 178 ? -14.807 -13.103 39.416 1.00 85.56 178 THR A O 1
ATOM 1468 N N . ALA A 1 179 ? -13.642 -15.005 39.684 1.00 87.44 179 ALA A N 1
ATOM 1469 C CA . ALA A 1 179 ? -14.682 -15.925 39.242 1.00 87.44 179 ALA A CA 1
ATOM 1470 C C . ALA A 1 179 ? -15.949 -15.797 40.104 1.00 87.44 179 ALA A C 1
ATOM 1472 O O . ALA A 1 179 ? -17.044 -15.637 39.566 1.00 87.44 179 ALA A O 1
ATOM 1473 N N . LYS A 1 180 ? -15.803 -15.744 41.438 1.00 85.38 180 LYS A N 1
ATOM 1474 C CA . LYS A 1 180 ? -16.926 -15.488 42.358 1.00 85.38 180 LYS A CA 1
ATOM 1475 C C . LYS A 1 180 ? -17.574 -14.123 42.131 1.00 85.38 180 LYS A C 1
ATOM 1477 O O . LYS A 1 180 ? -18.794 -14.041 42.065 1.00 85.38 180 LYS A O 1
ATOM 1482 N N . ASN A 1 181 ? -16.778 -13.064 41.982 1.00 85.06 181 ASN A N 1
ATOM 1483 C CA . ASN A 1 181 ? -17.307 -11.712 41.779 1.00 85.06 181 ASN A CA 1
ATOM 1484 C C . ASN A 1 181 ? -18.058 -11.554 40.450 1.00 85.06 181 ASN A C 1
ATOM 1486 O O . ASN A 1 181 ? -18.997 -10.769 40.380 1.00 85.06 181 ASN A O 1
ATOM 1490 N N . LEU A 1 182 ? -17.654 -12.292 39.412 1.00 86.38 182 LEU A N 1
ATOM 1491 C CA . LEU A 1 182 ? -18.268 -12.259 38.083 1.00 86.38 182 LEU A CA 1
ATOM 1492 C C . LEU A 1 182 ? -19.297 -13.378 37.854 1.00 86.38 182 LEU A C 1
ATOM 1494 O O . LEU A 1 182 ? -19.817 -13.488 36.748 1.00 86.38 182 LEU A O 1
ATOM 1498 N N . ASN A 1 183 ? -19.610 -14.199 38.865 1.00 85.69 183 ASN A N 1
ATOM 1499 C CA . ASN A 1 183 ? -20.483 -15.378 38.747 1.00 85.69 183 ASN A CA 1
ATOM 1500 C C . ASN A 1 183 ? -20.065 -16.343 37.615 1.00 85.69 183 ASN A C 1
ATOM 1502 O O . ASN A 1 183 ? -20.899 -16.857 36.866 1.00 85.69 183 ASN A O 1
ATOM 1506 N N . ARG A 1 184 ? -18.758 -16.580 37.470 1.00 87.06 184 ARG A N 1
ATOM 1507 C CA . ARG A 1 184 ? -18.169 -17.509 36.494 1.00 87.06 184 ARG A CA 1
ATOM 1508 C C . ARG A 1 184 ? -17.404 -18.628 37.199 1.00 87.06 184 ARG A C 1
ATOM 1510 O O . ARG A 1 184 ? -17.214 -18.602 38.414 1.00 87.06 184 ARG A O 1
ATOM 1517 N N . LYS A 1 185 ? -17.011 -19.648 36.434 1.00 87.00 185 LYS A N 1
ATOM 1518 C CA . LYS A 1 185 ? -16.237 -20.782 36.953 1.00 87.00 185 LYS A CA 1
ATOM 1519 C C . LYS A 1 185 ? -14.784 -20.361 37.194 1.00 87.00 185 LYS A C 1
ATOM 1521 O O . LYS A 1 185 ? -14.248 -19.505 36.495 1.00 87.00 185 LYS A O 1
ATOM 1526 N N . GLU A 1 186 ? -14.164 -20.947 38.211 1.00 88.06 186 GLU A N 1
ATOM 1527 C CA . GLU A 1 186 ? -12.732 -20.774 38.470 1.00 88.06 186 GLU A CA 1
ATOM 1528 C C . GLU A 1 186 ? -11.922 -21.394 37.325 1.00 88.06 186 GLU A C 1
ATOM 1530 O O . GLU A 1 186 ? -12.269 -22.471 36.841 1.00 88.06 186 GLU A O 1
ATOM 1535 N N . GLY A 1 187 ? -10.876 -20.699 36.874 1.00 85.25 187 GLY A N 1
ATOM 1536 C CA . GLY A 1 187 ? -10.048 -21.141 35.752 1.00 85.25 187 GLY A CA 1
ATOM 1537 C C . GLY A 1 187 ? -10.661 -20.915 34.367 1.00 85.25 187 GLY A C 1
ATOM 1538 O O . GLY A 1 187 ? -10.078 -21.364 33.387 1.00 85.25 187 GLY A O 1
ATOM 1539 N N . ASP A 1 188 ? -11.802 -20.224 34.266 1.00 87.06 188 ASP A N 1
ATOM 1540 C CA . ASP A 1 188 ? -12.403 -19.885 32.973 1.00 87.06 188 ASP A CA 1
ATOM 1541 C C . ASP A 1 188 ? -11.466 -18.977 32.158 1.00 87.06 188 ASP A C 1
ATOM 1543 O O . ASP A 1 188 ? -10.871 -18.031 32.693 1.00 87.06 188 ASP A O 1
ATOM 1547 N N . GLU A 1 189 ? -11.319 -19.287 30.869 1.00 88.94 189 GLU A N 1
ATOM 1548 C CA . GLU A 1 189 ? -10.358 -18.641 29.975 1.00 88.94 189 GLU A CA 1
ATOM 1549 C C . GLU A 1 189 ? -11.074 -17.767 28.952 1.00 88.94 189 GLU A C 1
ATOM 1551 O O . GLU A 1 189 ? -11.758 -18.247 28.048 1.00 88.94 189 GLU A O 1
ATOM 1556 N N . ILE A 1 190 ? -10.863 -16.458 29.053 1.00 88.88 190 ILE A N 1
ATOM 1557 C CA . ILE A 1 190 ? -11.475 -15.480 28.158 1.00 88.88 190 ILE A CA 1
ATOM 1558 C C . ILE A 1 190 ? -10.391 -14.943 27.233 1.00 88.88 190 ILE A C 1
ATOM 1560 O O . ILE A 1 190 ? -9.449 -14.275 27.667 1.00 88.88 190 ILE A O 1
ATOM 1564 N N . ARG A 1 191 ? -10.509 -15.199 25.929 1.00 90.31 191 ARG A N 1
ATOM 1565 C CA . ARG A 1 191 ? -9.614 -14.582 24.941 1.00 90.31 191 ARG A CA 1
ATOM 1566 C C . ARG A 1 191 ? -9.887 -13.082 24.899 1.00 90.31 191 ARG A C 1
ATOM 1568 O O . ARG A 1 191 ? -11.039 -12.657 24.872 1.00 90.31 191 ARG A O 1
ATOM 1575 N N . ASN A 1 192 ? -8.842 -12.262 24.798 1.00 87.00 192 ASN A N 1
ATOM 1576 C CA . ASN A 1 192 ? -9.008 -10.804 24.757 1.00 87.00 192 ASN A CA 1
ATOM 1577 C C . ASN A 1 192 ? -9.879 -10.329 23.571 1.00 87.00 192 ASN A C 1
ATOM 1579 O O . ASN A 1 192 ? -10.553 -9.310 23.666 1.00 87.00 192 ASN A O 1
ATOM 1583 N N . LYS A 1 193 ? -9.911 -11.082 22.461 1.00 88.00 193 LYS A N 1
ATOM 1584 C CA . LYS A 1 193 ? -10.804 -10.804 21.319 1.00 88.00 193 LYS A CA 1
ATOM 1585 C C . LYS A 1 193 ? -12.287 -11.005 21.659 1.00 88.00 193 LYS A C 1
ATOM 1587 O O . LYS A 1 193 ? -13.131 -10.288 21.131 1.00 88.00 193 LYS A O 1
ATOM 1592 N N . ASP A 1 194 ? -12.586 -11.916 22.581 1.00 89.94 194 ASP A N 1
ATOM 1593 C CA . ASP A 1 194 ? -13.946 -12.324 22.944 1.00 89.94 194 ASP A CA 1
ATOM 1594 C C . ASP A 1 194 ? -14.493 -11.551 24.153 1.00 89.94 194 ASP A C 1
ATOM 1596 O O . ASP A 1 194 ? -15.631 -11.767 24.575 1.00 89.94 194 ASP A O 1
ATOM 1600 N N . ILE A 1 195 ? -13.728 -10.594 24.693 1.00 89.75 195 ILE A N 1
ATOM 1601 C CA . ILE A 1 195 ? -14.126 -9.802 25.865 1.00 89.75 195 ILE A CA 1
ATOM 1602 C C . ILE A 1 195 ? -15.429 -9.022 25.635 1.00 89.75 195 ILE A C 1
ATOM 1604 O O . ILE A 1 195 ? -16.254 -8.891 26.537 1.00 89.75 195 ILE A O 1
ATOM 1608 N N . GLN A 1 196 ? -15.654 -8.552 24.406 1.00 89.06 196 GLN A N 1
ATOM 1609 C CA . GLN A 1 196 ? -16.889 -7.873 24.006 1.00 89.06 196 GLN A CA 1
ATOM 1610 C C . GLN A 1 196 ? -18.095 -8.818 24.117 1.00 89.06 196 GLN A C 1
ATOM 1612 O O . GLN A 1 196 ? -19.140 -8.441 24.650 1.00 89.06 196 GLN A O 1
ATOM 1617 N N . THR A 1 197 ? -17.936 -10.067 23.671 1.00 90.31 197 THR A N 1
ATOM 1618 C CA . THR A 1 197 ? -18.963 -11.116 23.752 1.00 90.31 197 THR A CA 1
ATOM 1619 C C . THR A 1 197 ? -19.229 -11.516 25.200 1.00 90.31 197 THR A C 1
ATOM 1621 O O . THR A 1 197 ? -20.389 -11.659 25.592 1.00 90.31 197 THR A O 1
ATOM 1624 N N . PHE A 1 198 ? -18.170 -11.625 26.008 1.00 89.75 198 PHE A N 1
ATOM 1625 C CA . PHE A 1 198 ? -18.255 -11.890 27.442 1.00 89.75 198 PHE A CA 1
ATOM 1626 C C . PHE A 1 198 ? -19.061 -10.805 28.167 1.00 89.75 198 PHE A C 1
ATOM 1628 O O . PHE A 1 198 ? -20.027 -11.112 28.861 1.00 89.75 198 PHE A O 1
ATOM 1635 N N . ILE A 1 199 ? -18.752 -9.526 27.933 1.00 88.88 199 ILE A N 1
ATOM 1636 C CA . ILE A 1 199 ? -19.501 -8.401 28.512 1.00 88.88 199 ILE A CA 1
ATOM 1637 C C . ILE A 1 199 ? -20.958 -8.419 28.035 1.00 88.88 199 ILE A C 1
ATOM 1639 O O . ILE A 1 199 ? -21.874 -8.244 28.839 1.00 88.88 199 ILE A O 1
ATOM 1643 N N . ALA A 1 200 ? -21.204 -8.687 26.750 1.00 88.06 200 ALA A N 1
ATOM 1644 C CA . ALA A 1 200 ? -22.554 -8.741 26.193 1.00 88.06 200 ALA A CA 1
ATOM 1645 C C . ALA A 1 200 ? -23.445 -9.824 26.832 1.00 88.06 200 ALA A C 1
ATOM 1647 O O . ALA A 1 200 ? -24.667 -9.676 26.825 1.00 88.06 200 ALA A O 1
ATOM 1648 N N . GLN A 1 201 ? -22.879 -10.903 27.387 1.00 89.62 201 GLN A N 1
ATOM 1649 C CA . GLN A 1 201 ? -23.650 -11.892 28.152 1.00 89.62 201 GLN A CA 1
ATOM 1650 C C . GLN A 1 201 ? -24.259 -11.272 29.414 1.00 89.62 201 GLN A C 1
ATOM 1652 O O . GLN A 1 201 ? -25.457 -11.417 29.623 1.00 89.62 201 GLN A O 1
ATOM 1657 N N . PHE A 1 202 ? -23.501 -10.480 30.178 1.00 88.69 202 PHE A N 1
ATOM 1658 C CA . PHE A 1 202 ? -24.019 -9.825 31.388 1.00 88.69 202 PHE A CA 1
ATOM 1659 C C . PHE A 1 202 ? -25.160 -8.853 31.092 1.00 88.69 202 PHE A C 1
ATOM 1661 O O . PHE A 1 202 ? -26.125 -8.795 31.845 1.00 88.69 202 PHE A O 1
ATOM 1668 N N . TYR A 1 203 ? -25.085 -8.108 29.985 1.00 86.00 203 TYR A N 1
ATOM 1669 C CA . TYR A 1 203 ? -26.177 -7.214 29.584 1.00 86.00 203 TYR A CA 1
ATOM 1670 C C . TYR A 1 203 ? -27.447 -7.983 29.195 1.00 86.00 203 TYR A C 1
ATOM 1672 O O . TYR A 1 203 ? -28.538 -7.508 29.485 1.00 86.00 203 TYR A O 1
ATOM 1680 N N . ARG A 1 204 ? -27.317 -9.166 28.578 1.00 86.12 204 ARG A N 1
ATOM 1681 C CA . ARG A 1 204 ? -28.459 -10.040 28.252 1.00 86.12 204 ARG A CA 1
ATOM 1682 C C . A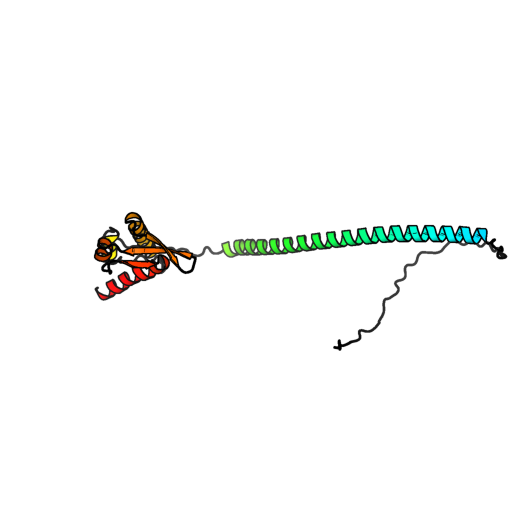RG A 1 204 ? -29.055 -10.700 29.495 1.00 86.12 204 ARG A C 1
ATOM 1684 O O . ARG A 1 204 ? -30.269 -10.750 29.644 1.00 86.12 204 ARG A O 1
ATOM 1691 N N . GLU A 1 205 ? -28.209 -11.180 30.398 1.00 82.94 205 GLU A N 1
ATOM 1692 C CA . GLU A 1 205 ? -28.638 -11.792 31.660 1.00 82.94 205 GLU A CA 1
ATOM 1693 C C . GLU A 1 205 ? -29.344 -10.769 32.568 1.00 82.94 205 GLU A C 1
ATOM 1695 O O . GLU A 1 205 ? -30.330 -11.106 33.219 1.00 82.94 205 GLU A O 1
ATOM 1700 N N . ASN A 1 206 ? -28.892 -9.509 32.568 1.00 76.25 206 ASN A N 1
ATOM 1701 C CA . ASN A 1 206 ? -29.513 -8.434 33.344 1.00 76.25 206 ASN A CA 1
ATOM 1702 C C . ASN A 1 206 ? -30.916 -8.073 32.830 1.00 76.25 206 ASN A C 1
ATOM 1704 O O . ASN A 1 206 ? -31.806 -7.830 33.631 1.00 76.25 206 ASN A O 1
ATOM 1708 N N . THR A 1 207 ? -31.142 -8.097 31.511 1.00 66.69 207 THR A N 1
ATOM 1709 C CA . THR A 1 207 ? -32.476 -7.844 30.929 1.00 66.69 207 THR A CA 1
ATOM 1710 C C . THR A 1 207 ? -33.493 -8.955 31.185 1.00 66.69 207 THR A C 1
ATOM 1712 O O . THR A 1 207 ? -34.676 -8.726 30.996 1.00 66.69 207 THR A O 1
ATOM 1715 N N . ILE A 1 208 ? -33.051 -10.155 31.572 1.00 61.88 208 ILE A N 1
ATOM 1716 C CA . ILE A 1 208 ? -33.940 -11.288 31.894 1.00 61.88 208 ILE A CA 1
ATOM 1717 C C . ILE A 1 208 ? -34.345 -11.268 33.379 1.00 61.88 208 ILE A C 1
ATOM 1719 O O . ILE A 1 208 ? -35.344 -11.872 33.754 1.00 61.88 208 ILE A O 1
ATOM 1723 N N . LYS A 1 209 ? -33.551 -10.607 34.232 1.00 54.25 209 LYS A N 1
ATOM 1724 C CA . LYS A 1 209 ? -33.768 -10.525 35.686 1.00 54.25 209 LYS A CA 1
ATOM 1725 C C . LYS A 1 209 ? -34.439 -9.225 36.147 1.00 54.25 209 LYS A C 1
ATOM 1727 O O . LYS A 1 209 ? -34.772 -9.138 37.327 1.00 54.25 209 LYS A O 1
ATOM 1732 N N . ALA A 1 210 ? -34.570 -8.243 35.256 1.00 47.12 210 ALA A N 1
ATOM 1733 C CA . ALA A 1 210 ? -35.326 -7.007 35.460 1.00 47.12 210 ALA A CA 1
ATOM 1734 C C . ALA A 1 210 ? -36.774 -7.196 35.000 1.00 47.12 210 ALA A C 1
ATOM 1736 O O . ALA A 1 210 ? -37.666 -6.638 35.672 1.00 47.12 210 ALA A O 1
#